Protein AF-A0AAV5AHX3-F1 (afdb_monomer_lite)

Organism: NCBI:txid1419009

Sequence (290 aa):
MGAYFPSRNLVGYINATLSKSESFTTESMHQHDPDGSTVYIHGIVILASHRRYGLGSALLKEYIRRLRENNQTRLSRASRVLLICHEHLVNFFIQAGFSLIRKSPIALGSDIWMEMQLELDLISNRETKTTTDELEHTMPPGVLEALANNNSPRHISRSYSSFSNSKALVSSSGENALDIVCPREGCGSLILKAGNAKYRRTHSFQLEPPDSNPIPPLQHLPPPPTEIDWWLVTPSPYIFENIGFSKAVPGIGQSKTKLLTCAECDLGAFGWSQEGGTEFWIAASRVAYH

Secondary structure (DSSP, 8-state):
-EEE-TT--EEEEEEEEEES-SS--HHHHH---TT-SEEEEEEEEE-GGGTTSSHHHHHHHHHHHHHHHHHHTTS----EEEEEEEGGGHHHHHHTT-EEEEE-S--SSSS-EEEEEEESS--S-SS-----SS--SSPPTTHHHHHHT--------EEGGGSS-GGGGB-TTSBBSS-EE--STTT--EEE-TTSSEEEEEE----S-TT-PPPTTPPPPPPTT-EEEEEEE-S-GGG-SSEEEPPPEE-SSSSEEEEEEETTT--EEEEEEETT-S-EEEEGGGSEE-

Radius of gyration: 22.85 Å; chains: 1; bounding box: 62×44×66 Å

InterPro domains:
  IPR000182 GNAT domain [PF00583] (10-75)
  IPR000182 GNAT domain [PS51186] (1-119)
  IPR007515 Mss4 [PF04421] (176-288)
  IPR007515 Mss4 [PS51796] (168-290)
  IPR011057 Mss4-like superfamily [SSF51316] (170-289)
  IPR011323 Mss4/translationally controlled tumour-associated TCTP [G3DSA:2.170.150.10] (166-290)
  IPR016181 Acyl-CoA N-acyltransferase [SSF55729] (9-106)
  IPR051635 Serotonin N-acetyltransferase-like [PTHR10908] (6-121)

Foldseek 3Di:
DFDADPVRHTFWDWDWAAAQDPADDPCRGPDHDQQHQEIEIPDTDGHPLCPLQLVSLVRLLVVLVVVLVCVVVVVGNHQKYKYKDAPVCQVVVVLSVKDFDAFHPDDPPDGIITMIMHGSPVPDDPPDPDDDDPDPPDDDPPPVVVVVPVPPPLDPWAAPVVDPDCVVQADPVQWGQFFWAQPDPPPRHGFAGTPQWHKDKAADDPPDDPPDDARPPFDDDDHPPDIAIKTKGFQDSVRTDFKDWAPFDDGDDPFTKIFIAGNNSSHDRQWIDTDVGRITIGGSNRITTD

pLDDT: mean 80.23, std 16.39, range [31.58, 97.0]

Structure (mmCIF, N/CA/C/O backbone):
data_AF-A0AAV5AHX3-F1
#
_entry.id   AF-A0AAV5AHX3-F1
#
loop_
_atom_site.group_PDB
_atom_site.id
_atom_site.type_symbol
_atom_site.label_atom_id
_atom_site.label_alt_id
_atom_site.label_comp_id
_atom_site.label_asym_id
_atom_site.label_entity_id
_atom_site.label_seq_id
_atom_site.pdbx_PDB_ins_code
_atom_site.Cartn_x
_atom_site.Cartn_y
_atom_site.Cartn_z
_atom_site.occupancy
_atom_site.B_iso_or_equiv
_atom_site.auth_seq_id
_atom_site.auth_comp_id
_atom_site.auth_asym_id
_atom_site.auth_atom_id
_atom_site.pdbx_PDB_model_num
ATOM 1 N N . MET A 1 1 ? -3.479 -8.641 21.174 1.00 86.94 1 MET A N 1
ATOM 2 C CA . MET A 1 1 ? -3.767 -9.657 20.134 1.00 86.94 1 MET A CA 1
ATOM 3 C C . MET A 1 1 ? -2.482 -9.979 19.386 1.00 86.94 1 MET A C 1
ATOM 5 O O . MET A 1 1 ? -1.771 -9.043 19.049 1.00 86.94 1 MET A O 1
ATOM 9 N N . GLY A 1 2 ? -2.167 -11.254 19.152 1.00 83.62 2 GLY A N 1
ATOM 10 C CA . GLY A 1 2 ? -0.979 -11.669 18.392 1.00 83.62 2 GLY A CA 1
ATOM 11 C C . GLY A 1 2 ? -1.352 -12.379 17.090 1.00 83.62 2 GLY A C 1
ATOM 12 O O . GLY A 1 2 ? -2.363 -13.078 17.045 1.00 83.62 2 GLY A O 1
ATOM 13 N N . ALA A 1 3 ? -0.536 -12.203 16.053 1.00 83.31 3 ALA A N 1
ATOM 14 C CA . ALA A 1 3 ? -0.544 -13.010 14.837 1.00 83.31 3 ALA A CA 1
ATOM 15 C C . ALA A 1 3 ? 0.590 -14.036 14.904 1.00 83.31 3 ALA A C 1
ATOM 17 O O . ALA A 1 3 ? 1.731 -13.686 15.216 1.00 83.31 3 ALA A O 1
ATOM 18 N N . TYR A 1 4 ? 0.272 -15.290 14.588 1.00 79.38 4 TYR A N 1
ATOM 19 C CA . TYR A 1 4 ? 1.192 -16.419 14.684 1.00 79.38 4 TYR A CA 1
ATOM 20 C C . TYR A 1 4 ? 1.201 -17.223 13.387 1.00 79.38 4 TYR A C 1
ATOM 22 O O . TYR A 1 4 ? 0.174 -17.349 12.722 1.00 79.38 4 TYR A O 1
ATOM 30 N N . PHE A 1 5 ? 2.344 -17.820 13.062 1.00 76.56 5 PHE A N 1
ATOM 31 C CA . PHE A 1 5 ? 2.405 -18.886 12.065 1.00 76.56 5 PHE A CA 1
ATOM 32 C C . PHE A 1 5 ? 1.766 -20.187 12.575 1.00 76.56 5 PHE A C 1
ATOM 34 O O . PHE A 1 5 ? 1.632 -20.360 13.790 1.00 76.56 5 PHE A O 1
ATOM 41 N N . PRO A 1 6 ? 1.454 -21.152 11.685 1.00 71.00 6 PRO A N 1
ATOM 42 C CA . PRO A 1 6 ? 1.009 -22.491 12.086 1.00 71.00 6 PRO A CA 1
ATOM 43 C C . PRO A 1 6 ? 1.962 -23.181 13.075 1.00 71.00 6 PRO A C 1
ATOM 45 O O . PRO A 1 6 ? 1.521 -23.908 13.960 1.00 71.00 6 PRO A O 1
ATOM 48 N N . SER A 1 7 ? 3.262 -22.880 12.991 1.00 79.88 7 SER A N 1
ATOM 49 C CA . SER A 1 7 ? 4.294 -23.338 13.929 1.00 79.88 7 SER A CA 1
ATOM 50 C C . SER A 1 7 ? 4.260 -22.653 15.307 1.00 79.88 7 SER A C 1
ATOM 52 O O . SER A 1 7 ? 5.155 -22.879 16.112 1.00 79.88 7 SER A O 1
ATOM 54 N N . ARG A 1 8 ? 3.261 -21.802 15.585 1.00 81.50 8 ARG A N 1
ATOM 55 C CA . ARG A 1 8 ? 3.107 -20.980 16.804 1.00 81.50 8 ARG A CA 1
ATOM 56 C C . ARG A 1 8 ? 4.193 -19.921 17.033 1.00 81.50 8 ARG A C 1
ATOM 58 O O . ARG A 1 8 ? 4.320 -19.395 18.135 1.00 81.50 8 ARG A O 1
ATOM 65 N N . ASN A 1 9 ? 4.915 -19.531 15.986 1.00 79.81 9 ASN A N 1
ATOM 66 C CA . ASN A 1 9 ? 5.863 -18.416 16.049 1.00 79.81 9 ASN A CA 1
ATOM 67 C C . ASN A 1 9 ? 5.130 -17.073 15.921 1.00 79.81 9 ASN A C 1
ATOM 69 O O . ASN A 1 9 ? 4.388 -16.879 14.957 1.00 79.81 9 ASN A O 1
ATOM 73 N N . LEU A 1 10 ? 5.338 -16.150 16.868 1.00 83.75 10 LEU A N 1
ATOM 74 C CA . LEU A 1 10 ? 4.744 -14.807 16.849 1.00 83.75 10 LEU A CA 1
ATOM 75 C C . LEU A 1 10 ? 5.378 -13.956 15.738 1.00 83.75 10 LEU A C 1
ATOM 77 O O . LEU A 1 10 ? 6.587 -13.737 15.735 1.00 83.75 10 LEU A O 1
ATOM 81 N N . VAL A 1 11 ? 4.556 -13.438 14.825 1.00 90.81 11 VAL A N 1
ATOM 82 C CA . VAL A 1 11 ? 4.996 -12.587 13.700 1.00 90.81 11 VAL A CA 1
ATOM 83 C C . VAL A 1 11 ? 4.590 -11.127 13.846 1.00 90.81 11 VAL A C 1
ATOM 85 O O . VAL A 1 11 ? 5.157 -10.254 13.189 1.00 90.81 11 VAL A O 1
ATOM 88 N N . GLY A 1 12 ? 3.629 -10.838 14.716 1.00 90.31 12 GLY A N 1
ATOM 89 C CA . GLY A 1 12 ? 3.245 -9.474 15.032 1.00 90.31 12 GLY A CA 1
ATOM 90 C C . GLY A 1 12 ? 2.210 -9.397 16.139 1.00 90.31 12 GLY A C 1
ATOM 91 O O . GLY A 1 12 ? 1.553 -10.389 16.449 1.00 90.31 12 GLY A O 1
ATOM 92 N N . TYR A 1 13 ? 2.067 -8.229 16.752 1.00 91.75 13 TYR A N 1
ATOM 93 C CA . TYR A 1 13 ? 1.118 -8.026 17.837 1.00 91.75 13 TYR A CA 1
ATOM 94 C C . TYR A 1 13 ? 0.550 -6.608 17.872 1.00 91.75 13 TYR A C 1
ATOM 96 O O . TYR A 1 13 ? 1.147 -5.660 17.362 1.00 91.75 13 TYR A O 1
ATOM 104 N N . ILE A 1 14 ? -0.615 -6.507 18.511 1.00 95.06 14 ILE A N 1
ATOM 105 C CA . ILE A 1 14 ? -1.238 -5.266 18.968 1.00 95.06 14 ILE A CA 1
ATOM 106 C C . ILE A 1 14 ? -1.412 -5.359 20.479 1.00 95.06 14 ILE A C 1
ATOM 108 O O . ILE A 1 14 ? -2.013 -6.324 20.971 1.00 95.06 14 ILE A O 1
ATOM 112 N N . ASN A 1 15 ? -0.907 -4.368 21.205 1.00 92.00 15 ASN A N 1
ATOM 113 C CA . ASN A 1 15 ? -1.163 -4.179 22.629 1.00 92.00 15 ASN A CA 1
ATOM 114 C C . ASN A 1 15 ? -1.943 -2.884 22.858 1.00 92.00 15 ASN A C 1
ATOM 116 O O . ASN A 1 15 ? -1.725 -1.878 22.184 1.00 92.00 15 ASN A O 1
ATOM 120 N N . ALA A 1 16 ? -2.869 -2.940 23.809 1.00 92.50 16 ALA A N 1
ATOM 121 C CA . ALA A 1 16 ? -3.760 -1.838 24.105 1.00 92.50 16 ALA A CA 1
ATOM 122 C C . ALA A 1 16 ? -4.267 -1.907 25.546 1.00 92.50 16 ALA A C 1
ATOM 124 O O . ALA A 1 16 ? -4.299 -2.986 26.143 1.00 92.50 16 ALA A O 1
ATOM 125 N N . THR A 1 17 ? -4.701 -0.768 26.068 1.00 88.88 17 THR A N 1
ATOM 126 C CA . THR A 1 17 ? -5.448 -0.637 27.328 1.00 88.88 17 THR A CA 1
ATOM 127 C C . THR A 1 17 ? -6.844 -0.092 27.036 1.00 88.88 17 THR A C 1
ATOM 129 O O . THR A 1 17 ? -7.119 0.408 25.947 1.00 88.88 17 THR A O 1
ATOM 132 N N . LEU A 1 18 ? -7.739 -0.223 28.009 1.00 89.56 18 LEU A N 1
ATOM 133 C CA . LEU A 1 18 ? -9.043 0.427 28.007 1.00 89.56 18 LEU A CA 1
ATOM 134 C C . LEU A 1 18 ? -8.979 1.527 29.065 1.00 89.56 18 LEU A C 1
ATOM 136 O O . LEU A 1 18 ? -8.368 1.314 30.110 1.00 89.56 18 LEU A O 1
ATOM 140 N N . SER A 1 19 ? -9.532 2.702 28.789 1.00 88.25 19 SER A N 1
ATOM 141 C CA . SER A 1 19 ? -9.532 3.822 29.730 1.00 88.25 19 SER A CA 1
ATOM 142 C C . SER A 1 19 ? -10.768 4.705 29.544 1.00 88.25 19 SER A C 1
ATOM 144 O O . SER A 1 19 ? -11.427 4.681 28.502 1.00 88.25 19 SER A O 1
ATOM 146 N N . LYS A 1 20 ? -11.117 5.446 30.600 1.00 86.31 20 LYS A N 1
ATOM 147 C CA . LYS A 1 20 ? -12.184 6.460 30.610 1.00 86.31 20 LYS A CA 1
ATOM 148 C C . LYS A 1 20 ? -11.727 7.806 30.050 1.00 86.31 20 LYS A C 1
ATOM 150 O O . LYS A 1 20 ? -12.561 8.671 29.811 1.00 86.31 20 LYS A O 1
ATOM 155 N N . SER A 1 21 ? -10.418 7.997 29.879 1.00 80.25 21 SER A N 1
ATOM 156 C CA . SER A 1 21 ? -9.889 9.224 29.292 1.00 80.25 21 SER A CA 1
ATOM 157 C C . SER A 1 21 ? -10.381 9.379 27.848 1.00 80.25 21 SER A C 1
ATOM 159 O O . SER A 1 21 ? -10.595 8.400 27.127 1.00 80.25 21 SER A O 1
ATOM 161 N N . GLU A 1 22 ? -10.575 10.627 27.437 1.00 77.75 22 GLU A N 1
ATOM 162 C CA . GLU A 1 22 ? -10.933 10.993 26.062 1.00 77.75 22 GLU A CA 1
ATOM 163 C C . GLU A 1 22 ? -9.731 11.496 25.262 1.00 77.75 22 GLU A C 1
ATOM 165 O O . GLU A 1 22 ? -9.833 11.720 24.060 1.00 77.75 22 GLU A O 1
ATOM 170 N N . SER A 1 23 ? -8.589 11.682 25.923 1.00 72.00 23 SER A N 1
ATOM 171 C CA . SER A 1 23 ? -7.346 12.155 25.323 1.00 72.00 23 SER A CA 1
ATOM 172 C C . SER A 1 23 ? -6.210 11.188 25.613 1.00 72.00 23 SER A C 1
ATOM 174 O O . SER A 1 23 ? -6.224 10.463 26.614 1.00 72.00 23 SER A O 1
ATOM 176 N N . PHE A 1 24 ? -5.226 11.142 24.719 1.00 71.00 24 PHE A N 1
ATOM 177 C CA . PHE A 1 24 ? -4.022 10.350 24.939 1.00 71.00 24 PHE A CA 1
ATOM 178 C C . PHE A 1 24 ? -3.201 10.942 26.099 1.00 71.00 24 PHE A C 1
ATOM 180 O O . PHE A 1 24 ? -2.650 12.034 25.968 1.00 71.00 24 PHE A O 1
ATOM 187 N N . THR A 1 25 ? -3.136 10.230 27.234 1.00 71.88 25 THR A N 1
ATOM 188 C CA . THR A 1 25 ? -2.327 10.596 28.415 1.00 71.88 25 THR A CA 1
ATOM 189 C C . THR A 1 25 ? -1.318 9.507 28.777 1.00 71.88 25 THR A C 1
ATOM 191 O O . THR A 1 25 ? -1.522 8.337 28.444 1.00 71.88 25 THR A O 1
ATOM 194 N N . THR A 1 26 ? -0.244 9.843 29.493 1.00 68.50 26 THR A N 1
ATOM 195 C CA . THR A 1 26 ? 0.725 8.844 29.978 1.00 68.50 26 THR A CA 1
ATOM 196 C C . THR A 1 26 ? 0.039 7.780 30.842 1.00 68.50 26 THR A C 1
ATOM 198 O O . THR A 1 26 ? 0.308 6.590 30.707 1.00 68.50 26 THR A O 1
ATOM 201 N N . GLU A 1 27 ? -0.924 8.176 31.674 1.00 69.50 27 GLU A N 1
ATOM 202 C CA . GLU A 1 27 ? -1.699 7.280 32.539 1.00 69.50 27 GLU A CA 1
ATOM 203 C C . GLU A 1 27 ? -2.535 6.290 31.721 1.00 69.50 27 GLU A C 1
ATOM 205 O O . GLU A 1 27 ? -2.594 5.103 32.055 1.00 69.50 27 GLU A O 1
ATOM 210 N N . SER A 1 28 ? -3.116 6.751 30.604 1.00 68.88 28 SER A N 1
ATOM 211 C CA . SER A 1 28 ? -3.885 5.897 29.693 1.00 68.88 28 SER A CA 1
ATOM 212 C C . SER A 1 28 ? -3.046 4.764 29.092 1.00 68.88 28 SER A C 1
ATOM 214 O O . SER A 1 28 ? -3.601 3.725 28.736 1.00 68.88 28 SER A O 1
ATOM 216 N N . MET A 1 29 ? -1.713 4.908 29.051 1.00 68.50 29 MET A N 1
ATOM 217 C CA . MET A 1 29 ? -0.802 3.867 28.569 1.00 68.50 29 MET A CA 1
ATOM 218 C C . MET A 1 29 ? -0.510 2.756 29.577 1.00 68.50 29 MET A C 1
ATOM 220 O O . MET A 1 29 ? -0.195 1.633 29.180 1.00 68.50 29 MET A O 1
ATOM 224 N N . HIS A 1 30 ? -0.620 3.048 30.872 1.00 75.62 30 HIS A N 1
ATOM 225 C CA . HIS A 1 30 ? -0.173 2.142 31.930 1.00 75.62 30 HIS A CA 1
ATOM 226 C C . HIS A 1 30 ? -1.317 1.488 32.702 1.00 75.62 30 HIS A C 1
ATOM 228 O O . HIS A 1 30 ? -1.146 0.379 33.208 1.00 75.62 30 HIS A O 1
ATOM 234 N N . GLN A 1 31 ? -2.481 2.136 32.780 1.00 79.56 31 GLN A N 1
ATOM 235 C CA . GLN A 1 31 ? -3.604 1.656 33.576 1.00 79.56 31 GLN A CA 1
ATOM 236 C C . GLN A 1 31 ? -4.750 1.166 32.686 1.00 79.56 31 GLN A C 1
ATOM 238 O O . GLN A 1 31 ? -5.268 1.899 31.847 1.00 79.56 31 GLN A O 1
ATOM 243 N N . HIS A 1 32 ? -5.151 -0.092 32.880 1.00 83.56 32 HIS A N 1
ATOM 244 C CA . HIS A 1 32 ? -6.351 -0.652 32.267 1.00 83.56 32 HIS A CA 1
ATOM 245 C C . HIS A 1 32 ? -7.553 -0.428 33.192 1.00 83.56 32 HIS A C 1
ATOM 247 O O . HIS A 1 32 ? -7.549 -0.893 34.331 1.00 83.56 32 HIS A O 1
ATOM 253 N N . ASP A 1 33 ? -8.572 0.260 32.687 1.00 83.44 33 ASP A N 1
ATOM 254 C CA . ASP A 1 33 ? -9.868 0.459 33.332 1.00 83.44 33 ASP A CA 1
ATOM 255 C C . ASP A 1 33 ? -10.936 -0.353 32.575 1.00 83.44 33 ASP A C 1
ATOM 257 O O . ASP A 1 33 ? -11.292 0.018 31.450 1.00 83.44 33 ASP A O 1
ATOM 261 N N . PRO A 1 34 ? -11.449 -1.455 33.156 1.00 82.94 34 PRO A N 1
ATOM 262 C CA . PRO A 1 34 ? -12.483 -2.288 32.539 1.00 82.94 34 PRO A CA 1
ATOM 263 C C . PRO A 1 34 ? -13.797 -1.551 32.238 1.00 82.94 34 PRO A C 1
ATOM 265 O O . PRO A 1 34 ? -14.541 -1.978 31.357 1.00 82.94 34 PRO A O 1
ATOM 268 N N . ASP A 1 35 ? -14.070 -0.447 32.938 1.00 81.69 35 ASP A N 1
ATOM 269 C CA . ASP A 1 35 ? -15.261 0.385 32.739 1.00 81.69 35 ASP A CA 1
ATOM 270 C C . ASP A 1 35 ? -15.005 1.545 31.760 1.00 81.69 35 ASP A C 1
ATOM 272 O O . ASP A 1 35 ? -15.847 2.431 31.600 1.00 81.69 35 ASP A O 1
ATOM 276 N N . GLY A 1 36 ? -13.826 1.587 31.137 1.00 86.12 36 GLY A N 1
ATOM 277 C CA . GLY A 1 36 ? -13.481 2.579 30.130 1.00 86.12 36 GLY A CA 1
ATOM 278 C C . GLY A 1 36 ? -14.257 2.412 28.823 1.00 86.12 36 GLY A C 1
ATOM 279 O O . GLY A 1 36 ? -14.740 1.333 28.478 1.00 86.12 36 GLY A O 1
ATOM 280 N N . SER A 1 37 ? -14.332 3.499 28.060 1.00 89.06 37 SER A N 1
ATOM 281 C CA . SER A 1 37 ? -14.953 3.531 26.730 1.00 89.06 37 SER A CA 1
ATOM 282 C C . SER A 1 37 ? -13.945 3.761 25.604 1.00 89.06 37 SER A C 1
ATOM 284 O O . SER A 1 37 ? -14.306 3.692 24.433 1.00 89.06 37 SER A O 1
ATOM 286 N N . THR A 1 38 ? -12.680 4.021 25.928 1.00 90.81 38 THR A N 1
ATOM 287 C CA . THR A 1 38 ? -11.649 4.351 24.944 1.00 90.81 38 THR A CA 1
ATOM 288 C C . THR A 1 38 ? -10.564 3.288 24.944 1.00 90.81 38 THR A C 1
ATOM 290 O O . THR A 1 38 ? -9.908 3.052 25.960 1.00 90.81 38 THR A O 1
ATOM 293 N N . VAL A 1 39 ? -10.356 2.642 23.798 1.00 93.00 39 VAL A N 1
ATOM 294 C CA . VAL A 1 39 ? -9.246 1.704 23.600 1.00 93.00 39 VAL A CA 1
ATOM 295 C C . VAL A 1 39 ? -8.013 2.478 23.158 1.00 93.00 39 VAL A C 1
ATOM 297 O O . VAL A 1 39 ? -8.030 3.113 22.111 1.00 93.00 39 VAL A O 1
ATOM 300 N N . TYR A 1 40 ? -6.924 2.377 23.909 1.00 92.31 40 TYR A N 1
ATOM 301 C CA . TYR A 1 40 ? -5.650 3.004 23.574 1.00 92.31 40 TYR A CA 1
ATOM 302 C C . TYR A 1 40 ? -4.689 1.966 23.022 1.00 92.31 40 TYR A C 1
ATOM 304 O O . TYR A 1 40 ? -4.260 1.085 23.763 1.00 92.31 40 TYR A O 1
ATOM 312 N N . ILE A 1 41 ? -4.349 2.053 21.736 1.00 93.88 41 ILE A N 1
ATOM 313 C CA . ILE A 1 41 ? -3.338 1.180 21.131 1.00 93.88 41 ILE A CA 1
ATOM 314 C C . ILE A 1 41 ? -1.949 1.771 21.386 1.00 93.88 41 ILE A C 1
ATOM 316 O O . ILE A 1 41 ? -1.638 2.868 20.925 1.00 93.88 41 ILE A O 1
ATOM 320 N N . HIS A 1 42 ? -1.098 0.999 22.063 1.00 88.44 42 HIS A N 1
ATOM 321 C CA . HIS A 1 42 ? 0.271 1.405 22.422 1.00 88.44 42 HIS A CA 1
ATOM 322 C C . HIS A 1 42 ? 1.298 0.990 21.384 1.00 88.44 42 HIS A C 1
ATOM 324 O O . HIS A 1 42 ? 2.357 1.597 21.260 1.00 88.44 42 HIS A O 1
ATOM 330 N N . GLY A 1 43 ? 1.011 -0.084 20.658 1.00 89.62 43 GLY A N 1
ATOM 331 C CA . GLY A 1 43 ? 1.957 -0.665 19.730 1.00 89.62 43 GLY A CA 1
ATOM 332 C C . GLY A 1 43 ? 1.275 -1.574 18.730 1.00 89.62 43 GLY A C 1
ATOM 333 O O . GLY A 1 43 ? 0.432 -2.403 19.071 1.00 89.62 43 GLY A O 1
ATOM 334 N N . ILE A 1 44 ? 1.691 -1.418 17.478 1.00 93.81 44 ILE A N 1
ATOM 335 C CA . ILE A 1 44 ? 1.399 -2.333 16.382 1.00 93.81 44 ILE A CA 1
ATOM 336 C C . ILE A 1 44 ? 2.747 -2.716 15.797 1.00 93.81 44 ILE A C 1
ATOM 338 O O . ILE A 1 44 ? 3.418 -1.901 15.165 1.00 93.81 44 ILE A O 1
ATOM 342 N N . VAL A 1 45 ? 3.171 -3.949 16.045 1.00 92.25 45 VAL A N 1
ATOM 343 C CA . VAL A 1 45 ? 4.521 -4.392 15.699 1.00 92.25 45 VAL A CA 1
ATOM 344 C C . VAL A 1 45 ? 4.434 -5.609 14.807 1.00 92.25 45 VAL A C 1
ATOM 346 O O . VAL A 1 45 ? 3.783 -6.589 15.149 1.00 92.25 45 VAL A O 1
ATOM 349 N N . ILE A 1 46 ? 5.126 -5.548 13.672 1.00 89.75 46 ILE A N 1
ATOM 350 C CA . ILE A 1 46 ? 5.335 -6.678 12.768 1.00 89.75 46 ILE A CA 1
ATOM 351 C C . ILE A 1 46 ? 6.833 -6.982 12.726 1.00 89.75 46 ILE A C 1
ATOM 353 O O . ILE A 1 46 ? 7.659 -6.059 12.626 1.00 89.75 46 ILE A O 1
ATOM 357 N N . LEU A 1 47 ? 7.174 -8.269 12.796 1.00 83.19 47 LEU A N 1
ATOM 358 C CA . LEU A 1 47 ? 8.541 -8.768 12.678 1.00 83.19 47 LEU A CA 1
ATOM 359 C C . LEU A 1 47 ? 9.181 -8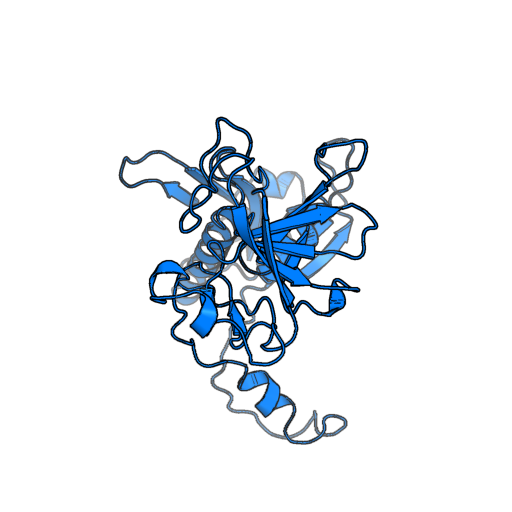.217 11.398 1.00 83.19 47 LEU A C 1
ATOM 361 O O . LEU A 1 47 ? 8.549 -8.219 10.345 1.00 83.19 47 LEU A O 1
ATOM 365 N N . ALA A 1 48 ? 10.419 -7.722 11.481 1.00 84.69 48 ALA A N 1
ATOM 366 C CA . ALA A 1 48 ? 11.040 -6.949 10.401 1.00 84.69 48 ALA A CA 1
ATOM 367 C C . ALA A 1 48 ? 11.036 -7.676 9.045 1.00 84.69 48 ALA A C 1
ATOM 369 O O . ALA A 1 48 ? 10.653 -7.082 8.040 1.00 84.69 48 ALA A O 1
ATOM 370 N N . SER A 1 49 ? 11.351 -8.973 9.045 1.00 81.19 49 SER A N 1
ATOM 371 C CA . SER A 1 49 ? 11.339 -9.849 7.863 1.00 81.19 49 SER A CA 1
ATOM 372 C C . SER A 1 49 ? 9.952 -10.083 7.250 1.00 81.19 49 SER A C 1
ATOM 374 O O . SER A 1 49 ? 9.852 -10.626 6.158 1.00 81.19 49 SER A O 1
ATOM 376 N N . HIS A 1 50 ? 8.887 -9.666 7.936 1.00 81.31 50 HIS A N 1
ATOM 377 C CA . HIS A 1 50 ? 7.488 -9.887 7.563 1.00 81.31 50 HIS A CA 1
ATOM 378 C C . HIS A 1 50 ? 6.707 -8.570 7.405 1.00 81.31 50 HIS A C 1
ATOM 380 O O . HIS A 1 50 ? 5.479 -8.557 7.282 1.00 81.31 50 HIS A O 1
ATOM 386 N N . ARG A 1 51 ? 7.403 -7.429 7.382 1.00 81.88 51 ARG A N 1
ATOM 387 C CA . ARG A 1 51 ? 6.807 -6.123 7.061 1.00 81.88 51 ARG A CA 1
ATOM 388 C C . ARG A 1 51 ? 6.554 -6.007 5.560 1.00 81.88 51 ARG A C 1
ATOM 390 O O . ARG A 1 51 ? 7.219 -6.655 4.769 1.00 81.88 51 ARG A O 1
ATOM 397 N N . ARG A 1 52 ? 5.612 -5.141 5.168 1.00 80.12 52 ARG A N 1
ATOM 398 C CA . ARG A 1 52 ? 5.211 -4.901 3.760 1.00 80.12 52 ARG A CA 1
ATOM 399 C C . ARG A 1 52 ? 4.518 -6.079 3.061 1.00 80.12 52 ARG A C 1
ATOM 401 O O . ARG A 1 52 ? 4.244 -6.021 1.875 1.00 80.12 52 ARG A O 1
ATOM 408 N N . TYR A 1 53 ? 4.113 -7.097 3.819 1.00 81.50 53 TYR A N 1
ATOM 409 C CA . TYR A 1 53 ? 3.237 -8.172 3.342 1.00 81.50 53 TYR A CA 1
ATOM 410 C C . TYR A 1 53 ? 1.744 -7.892 3.609 1.00 81.50 53 TYR A C 1
ATOM 412 O O . TYR A 1 53 ? 0.919 -8.789 3.449 1.00 81.50 53 TYR A O 1
ATOM 420 N N . GLY A 1 54 ? 1.376 -6.683 4.052 1.00 83.56 54 GLY A N 1
ATOM 421 C CA . GLY A 1 54 ? 0.003 -6.336 4.453 1.00 83.56 54 GLY A CA 1
ATOM 422 C C . GLY A 1 54 ? -0.419 -6.862 5.835 1.00 83.56 54 GLY A C 1
ATOM 423 O O . GLY A 1 54 ? -1.550 -6.633 6.260 1.00 83.56 54 GLY A O 1
ATOM 424 N N . LEU A 1 55 ? 0.482 -7.528 6.571 1.00 86.25 55 LEU A N 1
ATOM 425 C CA . LEU A 1 55 ? 0.185 -8.099 7.892 1.00 86.25 55 LEU A CA 1
ATOM 426 C C . LEU A 1 55 ? -0.235 -7.047 8.922 1.00 86.25 55 LEU A C 1
ATOM 428 O O . LEU A 1 55 ? -1.118 -7.319 9.725 1.00 86.25 55 LEU A O 1
ATOM 432 N N . GLY A 1 56 ? 0.356 -5.847 8.886 1.00 88.56 56 GLY A N 1
ATOM 433 C CA . GLY A 1 56 ? -0.028 -4.747 9.779 1.00 88.56 56 GLY A CA 1
ATOM 434 C C . GLY A 1 56 ? -1.491 -4.347 9.590 1.00 88.56 56 GLY A C 1
ATOM 435 O O . GLY A 1 56 ? -2.252 -4.313 10.554 1.00 88.56 56 GLY A O 1
ATOM 436 N N . SER A 1 57 ? -1.903 -4.134 8.337 1.00 88.62 57 SER A N 1
ATOM 437 C CA . SER A 1 57 ? -3.285 -3.797 7.987 1.00 88.62 57 SER A CA 1
ATOM 438 C C . SER A 1 57 ? -4.249 -4.929 8.340 1.00 88.62 57 SER A C 1
ATOM 440 O O . SER A 1 57 ? -5.313 -4.673 8.896 1.00 88.62 57 SER A O 1
ATOM 442 N N . ALA A 1 58 ? -3.881 -6.183 8.056 1.00 87.44 58 ALA A N 1
ATOM 443 C CA . ALA A 1 58 ? -4.700 -7.347 8.390 1.00 87.44 58 ALA A CA 1
ATOM 444 C C . ALA A 1 58 ? -4.891 -7.494 9.909 1.00 87.44 58 ALA A C 1
ATOM 446 O O . ALA A 1 58 ? -6.012 -7.680 10.378 1.00 87.44 58 ALA A O 1
ATOM 447 N N . LEU A 1 59 ? -3.810 -7.345 10.680 1.00 91.19 59 LEU A N 1
ATOM 448 C CA . LEU A 1 59 ? -3.830 -7.426 12.136 1.00 91.19 59 LEU A CA 1
ATOM 449 C C . LEU A 1 59 ? -4.679 -6.306 12.755 1.00 91.19 59 LEU A C 1
ATOM 451 O O . LEU A 1 59 ? -5.470 -6.570 13.656 1.00 91.19 59 LEU A O 1
ATOM 455 N N . LEU A 1 60 ? -4.559 -5.072 12.257 1.00 94.94 60 LEU A N 1
ATOM 456 C CA . LEU A 1 60 ? -5.349 -3.938 12.740 1.00 94.94 60 LEU A CA 1
ATOM 457 C C . LEU A 1 60 ? -6.839 -4.081 12.398 1.00 94.94 60 LEU A C 1
ATOM 459 O O . LEU A 1 60 ? -7.684 -3.889 13.271 1.00 94.94 60 LEU A O 1
ATOM 463 N N . LYS A 1 61 ? -7.172 -4.490 11.166 1.00 90.50 61 LYS A N 1
ATOM 464 C CA . LYS A 1 61 ? -8.561 -4.757 10.751 1.00 90.50 61 LYS A CA 1
ATOM 465 C C . LYS A 1 61 ? -9.210 -5.841 11.611 1.00 90.50 61 LYS A C 1
ATOM 467 O O . LYS A 1 61 ? -10.329 -5.659 12.083 1.00 90.50 61 LYS A O 1
ATOM 472 N N . GLU A 1 62 ? -8.494 -6.935 11.858 1.00 91.88 62 GLU A N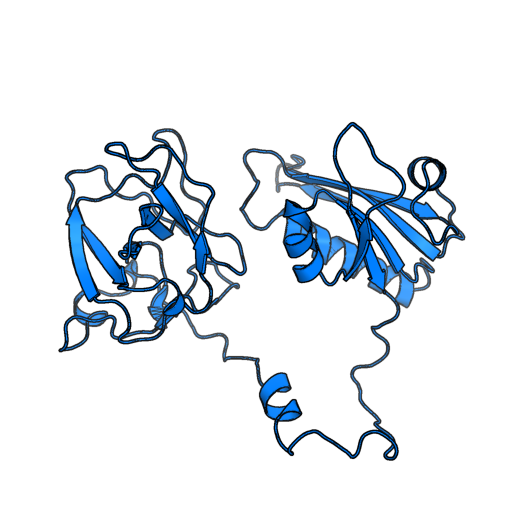 1
ATOM 473 C CA . GLU A 1 62 ? -8.967 -8.024 12.717 1.00 91.88 62 GLU A CA 1
ATOM 474 C C . GLU A 1 62 ? -9.162 -7.566 14.169 1.00 91.88 62 GLU A C 1
ATOM 476 O O . GLU A 1 62 ? -10.131 -7.954 14.821 1.00 91.88 62 GLU A O 1
ATOM 481 N N . TYR A 1 63 ? -8.283 -6.698 14.674 1.00 93.25 63 TYR A N 1
ATOM 482 C CA . TYR A 1 63 ? -8.400 -6.154 16.024 1.00 93.25 63 TYR A CA 1
ATOM 483 C C . TYR A 1 63 ? -9.662 -5.298 16.175 1.00 93.25 63 TYR A C 1
ATOM 485 O O . TYR A 1 63 ? -10.443 -5.509 17.101 1.00 93.25 63 TYR A O 1
ATOM 493 N N . ILE A 1 64 ? -9.909 -4.396 15.221 1.00 92.88 64 ILE A N 1
ATOM 494 C CA . ILE A 1 64 ? -11.108 -3.546 15.189 1.00 92.88 64 ILE A CA 1
ATOM 495 C C . ILE A 1 64 ? -12.381 -4.390 15.049 1.00 92.88 64 ILE A C 1
ATOM 497 O O . ILE A 1 64 ? -13.368 -4.123 15.733 1.00 92.88 64 ILE A O 1
ATOM 501 N N . ARG A 1 65 ? -12.368 -5.431 14.201 1.00 89.81 65 ARG A N 1
ATOM 502 C CA . ARG A 1 65 ? -13.501 -6.360 14.051 1.00 89.81 65 ARG A CA 1
ATOM 503 C C . ARG A 1 65 ? -13.877 -6.990 15.395 1.00 89.81 65 ARG A C 1
ATOM 505 O O . ARG A 1 65 ? -15.040 -6.930 15.780 1.00 89.81 65 ARG A O 1
ATOM 512 N N . ARG A 1 66 ? -12.894 -7.512 16.140 1.00 89.50 66 ARG A N 1
ATOM 513 C CA . ARG A 1 66 ? -13.124 -8.106 17.470 1.00 89.50 66 ARG A CA 1
ATOM 514 C C . ARG A 1 66 ? -13.643 -7.098 18.491 1.00 89.50 66 ARG A C 1
ATOM 516 O O . ARG A 1 66 ? -14.506 -7.449 19.285 1.00 89.50 66 ARG A O 1
ATOM 523 N N . LEU A 1 67 ? -13.151 -5.856 18.472 1.00 89.94 67 LEU A N 1
ATOM 524 C CA . LEU A 1 67 ? -13.678 -4.801 19.348 1.00 89.94 67 LEU A CA 1
ATOM 525 C C . LEU A 1 67 ? -15.167 -4.547 19.085 1.00 89.94 67 LEU A C 1
ATOM 527 O O . LEU A 1 67 ? -15.957 -4.487 20.024 1.00 89.94 67 LEU A O 1
ATOM 531 N N . ARG A 1 68 ? -15.567 -4.468 17.811 1.00 88.44 68 ARG A N 1
ATOM 532 C CA . ARG A 1 68 ? -16.975 -4.278 17.429 1.00 88.44 68 ARG A CA 1
ATOM 533 C C . ARG A 1 68 ? -17.854 -5.460 17.837 1.00 88.44 68 ARG A C 1
ATOM 535 O O . ARG A 1 68 ? -18.940 -5.250 18.367 1.00 88.44 68 ARG A O 1
ATOM 542 N N . GLU A 1 69 ? -17.383 -6.690 17.650 1.00 83.94 69 GLU A N 1
ATOM 543 C CA . GLU A 1 69 ? -18.109 -7.898 18.078 1.00 83.94 69 GLU A CA 1
ATOM 544 C C . GLU A 1 69 ? -18.272 -7.974 19.600 1.00 83.94 69 GLU A C 1
ATOM 546 O O . GLU A 1 69 ? -19.349 -8.311 20.100 1.00 83.94 69 GLU A O 1
ATOM 551 N N . ASN A 1 70 ? -17.238 -7.593 20.353 1.00 83.06 70 ASN A N 1
ATOM 552 C CA . ASN A 1 70 ? -17.315 -7.507 21.809 1.00 83.06 70 ASN A CA 1
ATOM 553 C C . ASN A 1 70 ? -18.325 -6.443 22.270 1.00 83.06 70 ASN A C 1
ATOM 555 O O . ASN A 1 70 ? -19.030 -6.662 23.254 1.00 83.06 70 ASN A O 1
ATOM 559 N N . ASN A 1 71 ? -18.461 -5.325 21.552 1.00 81.56 71 ASN A N 1
ATOM 560 C CA . ASN A 1 71 ? -19.498 -4.331 21.848 1.00 81.56 71 ASN A CA 1
ATOM 561 C C . ASN A 1 71 ? -20.911 -4.851 21.545 1.00 81.56 71 ASN A C 1
ATOM 563 O O . ASN A 1 71 ? -21.816 -4.674 22.359 1.00 81.56 71 ASN A O 1
ATOM 567 N N . GLN A 1 72 ? -21.104 -5.534 20.410 1.00 77.62 72 GLN A N 1
ATOM 568 C CA . GLN A 1 72 ? -22.396 -6.136 20.043 1.00 77.62 72 GLN A CA 1
ATOM 569 C C . GLN A 1 72 ? -22.858 -7.168 21.079 1.00 77.62 72 GLN A C 1
ATOM 571 O O . GLN A 1 72 ? -24.024 -7.192 21.469 1.00 77.62 72 GLN A O 1
ATOM 576 N N . THR A 1 73 ? -21.926 -7.980 21.577 1.00 73.62 73 THR A N 1
ATOM 577 C CA . THR A 1 73 ? -22.169 -8.975 22.634 1.00 73.62 73 THR A CA 1
ATOM 578 C C . THR A 1 73 ? -22.174 -8.381 24.049 1.00 73.62 73 THR A C 1
ATOM 580 O O . THR A 1 73 ? -22.337 -9.119 25.018 1.00 73.62 73 THR A O 1
ATOM 583 N N . ARG A 1 74 ? -22.035 -7.049 24.185 1.00 71.44 74 ARG A N 1
ATOM 584 C CA . ARG A 1 74 ? -21.934 -6.300 25.454 1.00 71.44 74 ARG A CA 1
ATOM 585 C C . ARG A 1 74 ? -20.815 -6.780 26.391 1.00 71.44 74 ARG A C 1
ATOM 587 O O . ARG A 1 74 ? -20.874 -6.534 27.594 1.00 71.44 74 ARG A O 1
ATOM 594 N N . LEU A 1 75 ? -19.789 -7.430 25.843 1.00 64.50 75 LEU A N 1
ATOM 595 C CA . LEU A 1 75 ? -18.568 -7.822 26.551 1.00 64.50 75 LEU A CA 1
ATOM 596 C C . LEU A 1 75 ? -17.608 -6.638 26.752 1.00 64.50 75 LEU A C 1
ATOM 598 O O . LEU A 1 75 ? -16.818 -6.647 27.691 1.00 64.50 75 LEU A O 1
ATOM 602 N N . SER A 1 76 ? -17.687 -5.613 25.899 1.00 70.25 76 SER A N 1
ATOM 603 C CA . SER A 1 76 ? -17.004 -4.325 26.073 1.00 70.25 76 SER A CA 1
ATOM 604 C C . SER A 1 76 ? -17.945 -3.156 25.781 1.00 70.25 76 SER A C 1
ATOM 606 O O . SER A 1 76 ? -18.965 -3.321 25.115 1.00 70.25 76 SER A O 1
ATOM 608 N N . ARG A 1 77 ? -17.610 -1.963 26.287 1.00 77.75 77 ARG A N 1
ATOM 609 C CA . ARG A 1 77 ? -18.318 -0.697 26.006 1.00 77.75 77 ARG A CA 1
ATOM 610 C C . ARG A 1 77 ? -17.409 0.325 25.319 1.00 77.75 77 ARG A C 1
ATOM 612 O O . ARG A 1 77 ? -17.495 1.521 25.579 1.00 77.75 77 ARG A O 1
ATOM 619 N N . ALA A 1 78 ? -16.491 -0.153 24.486 1.00 85.56 78 ALA A N 1
ATOM 620 C CA . ALA A 1 78 ? -15.531 0.715 23.824 1.00 85.56 78 ALA A CA 1
ATOM 621 C C . ALA A 1 78 ? -16.230 1.521 22.720 1.00 85.56 78 ALA A C 1
ATOM 623 O O . ALA A 1 78 ? -16.573 0.951 21.695 1.00 85.56 78 ALA A O 1
ATOM 624 N N . SER A 1 79 ? -16.421 2.825 22.888 1.00 89.12 79 SER A N 1
ATOM 625 C CA . SER A 1 79 ? -17.008 3.686 21.855 1.00 89.12 79 SER A CA 1
ATOM 626 C C . SER A 1 79 ? -15.992 4.121 20.805 1.00 89.12 79 SER A C 1
ATOM 628 O O . SER A 1 79 ? -16.355 4.332 19.651 1.00 89.12 79 SER A O 1
ATOM 630 N N . ARG A 1 80 ? -14.703 4.201 21.167 1.00 91.94 80 ARG A N 1
ATOM 631 C CA . ARG A 1 80 ? -13.646 4.685 20.269 1.00 91.94 80 ARG A CA 1
ATOM 632 C C . ARG A 1 80 ? -12.288 4.025 20.508 1.00 91.94 80 ARG A C 1
ATOM 634 O O . ARG A 1 80 ? -12.035 3.424 21.554 1.00 91.94 80 ARG A O 1
ATOM 641 N N . VAL A 1 81 ? -11.398 4.167 19.530 1.00 94.81 81 VAL A N 1
ATOM 642 C CA . VAL A 1 81 ? -9.994 3.744 19.574 1.00 94.81 81 VAL A CA 1
ATOM 643 C C . VAL A 1 81 ? -9.099 4.957 19.345 1.00 94.81 81 VAL A C 1
ATOM 645 O O . VAL A 1 81 ? -9.292 5.679 18.370 1.00 94.81 81 VAL A O 1
ATOM 648 N N . LEU A 1 82 ? -8.101 5.146 20.204 1.00 93.94 82 LEU A N 1
ATOM 649 C CA . LEU A 1 82 ? -7.068 6.169 20.086 1.00 93.94 82 LEU A CA 1
ATOM 650 C C . LEU A 1 82 ? -5.686 5.538 19.938 1.00 93.94 82 LEU A C 1
ATOM 652 O O . LEU A 1 82 ? -5.381 4.496 20.524 1.00 93.94 82 LEU A O 1
ATOM 656 N N . LEU A 1 83 ? -4.835 6.199 19.160 1.00 94.00 83 LEU A N 1
ATOM 657 C CA . LEU A 1 83 ? -3.411 5.900 19.070 1.00 94.00 83 LEU A CA 1
ATOM 658 C C . LEU A 1 83 ? -2.627 7.147 18.689 1.00 94.00 83 LEU A C 1
ATOM 660 O O . LEU A 1 83 ? -3.184 8.123 18.187 1.00 94.00 83 LEU A O 1
ATOM 664 N N . ILE A 1 84 ? -1.315 7.074 18.871 1.00 92.62 84 ILE A N 1
ATOM 665 C CA . ILE A 1 84 ? -0.382 8.055 18.330 1.00 92.62 84 ILE A CA 1
ATOM 666 C C . ILE A 1 84 ? 0.550 7.388 17.321 1.00 92.62 84 ILE A C 1
ATOM 668 O O . ILE A 1 84 ? 0.946 6.232 17.483 1.00 92.62 84 ILE A O 1
ATOM 672 N N . CYS A 1 85 ? 0.915 8.112 16.269 1.00 91.81 85 CYS A N 1
ATOM 673 C CA . CYS A 1 85 ? 1.868 7.631 15.274 1.00 91.81 85 CYS A CA 1
ATOM 674 C C . CYS A 1 85 ? 2.753 8.752 14.729 1.00 91.81 85 CYS A C 1
ATOM 676 O O . CYS A 1 85 ? 2.396 9.925 14.780 1.00 91.81 85 CYS A O 1
ATOM 678 N N . HIS A 1 86 ? 3.892 8.398 14.139 1.00 88.62 86 HIS A N 1
ATOM 679 C CA . HIS A 1 86 ? 4.665 9.355 13.349 1.00 88.62 86 HIS A CA 1
ATOM 680 C C . HIS A 1 86 ? 3.902 9.774 12.085 1.00 88.62 86 HIS A C 1
ATOM 682 O O . HIS A 1 86 ? 3.123 8.999 11.529 1.00 88.62 86 HIS A O 1
ATOM 688 N N . GLU A 1 87 ? 4.187 10.977 11.586 1.00 88.69 87 GLU A N 1
ATOM 689 C CA . GLU A 1 87 ? 3.514 11.581 10.426 1.00 88.69 87 GLU A CA 1
ATOM 690 C C . GLU A 1 87 ? 3.478 10.667 9.187 1.00 88.69 87 GLU A C 1
ATOM 692 O O . GLU A 1 87 ? 2.439 10.505 8.551 1.00 88.69 87 GLU A O 1
ATOM 697 N N . HIS A 1 88 ? 4.576 9.967 8.891 1.00 88.94 88 HIS A N 1
ATOM 698 C CA . HIS A 1 88 ? 4.665 9.061 7.740 1.00 88.94 88 HIS A CA 1
ATOM 699 C C . HIS A 1 88 ? 3.750 7.820 7.823 1.00 88.94 88 HIS A C 1
ATOM 701 O O . HIS A 1 88 ? 3.634 7.091 6.840 1.00 88.94 88 HIS A O 1
ATOM 707 N N . LEU A 1 89 ? 3.123 7.558 8.976 1.00 91.94 89 LEU A N 1
ATOM 708 C CA . LEU A 1 89 ? 2.167 6.464 9.185 1.00 91.94 89 LEU A CA 1
ATOM 709 C C . LEU A 1 89 ? 0.708 6.935 9.184 1.00 91.94 89 LEU A C 1
ATOM 711 O O . LEU A 1 89 ? -0.190 6.096 9.223 1.00 91.94 89 LEU A O 1
ATOM 715 N N . VAL A 1 90 ? 0.444 8.242 9.103 1.00 90.19 90 VAL A N 1
ATOM 716 C CA . VAL A 1 90 ? -0.923 8.791 9.139 1.00 90.19 90 VAL A CA 1
ATOM 717 C C . VAL A 1 90 ? -1.793 8.171 8.045 1.00 90.19 90 VAL A C 1
ATOM 719 O O . VAL A 1 90 ? -2.876 7.670 8.338 1.00 90.19 90 VAL A O 1
ATOM 722 N N . ASN A 1 91 ? -1.293 8.093 6.808 1.00 90.31 91 ASN A N 1
ATOM 723 C CA . ASN A 1 91 ? -2.047 7.508 5.693 1.00 90.31 91 ASN A CA 1
ATOM 724 C C . ASN A 1 91 ? -2.368 6.020 5.903 1.00 90.31 91 ASN A C 1
ATOM 726 O O . ASN A 1 91 ? -3.459 5.583 5.546 1.00 90.31 91 ASN A O 1
ATOM 730 N N . PHE A 1 92 ? -1.469 5.254 6.532 1.00 90.94 92 PHE A N 1
ATOM 731 C CA . PHE A 1 92 ? -1.729 3.853 6.882 1.00 90.94 92 PHE A CA 1
ATOM 732 C C . PHE A 1 92 ? -2.925 3.730 7.842 1.00 90.94 92 PHE A C 1
ATOM 734 O O . PHE A 1 92 ? -3.781 2.864 7.665 1.00 90.94 92 PHE A O 1
ATOM 741 N N . PHE A 1 93 ? -3.020 4.622 8.831 1.00 95.06 93 PHE A N 1
ATOM 742 C CA . PHE A 1 93 ? -4.135 4.633 9.779 1.00 95.06 93 PHE A CA 1
ATOM 743 C C . PHE A 1 93 ? -5.425 5.191 9.170 1.00 95.06 93 PHE A C 1
ATOM 745 O O . PHE A 1 93 ? -6.492 4.635 9.432 1.00 95.06 93 PHE A O 1
ATOM 752 N N . ILE A 1 94 ? -5.345 6.196 8.293 1.00 91.06 94 ILE A N 1
ATOM 753 C CA . ILE A 1 94 ? -6.501 6.684 7.521 1.00 91.06 94 ILE A CA 1
ATOM 754 C C . ILE A 1 94 ? -7.119 5.554 6.696 1.00 91.06 94 ILE A C 1
ATOM 756 O O . ILE A 1 94 ? -8.327 5.332 6.745 1.00 91.06 94 ILE A O 1
ATOM 760 N N . GLN A 1 95 ? -6.294 4.758 6.016 1.00 85.81 95 GLN A N 1
ATOM 761 C CA . GLN A 1 95 ? -6.756 3.585 5.266 1.00 85.81 95 GLN A CA 1
ATOM 762 C C . GLN A 1 95 ? -7.378 2.495 6.158 1.00 85.81 95 GLN A C 1
ATOM 764 O O . GLN A 1 95 ? -8.173 1.681 5.686 1.00 85.81 95 GLN A O 1
ATOM 769 N N . ALA A 1 96 ? -7.038 2.466 7.448 1.00 88.12 96 ALA A N 1
ATOM 770 C CA . ALA A 1 96 ? -7.659 1.590 8.440 1.00 88.12 96 ALA A CA 1
ATOM 771 C C . ALA A 1 96 ? -8.938 2.184 9.071 1.00 88.12 96 ALA A C 1
ATOM 773 O O . ALA A 1 96 ? -9.539 1.543 9.933 1.00 88.12 96 ALA A O 1
ATOM 774 N N . GLY A 1 97 ? -9.369 3.372 8.630 1.00 90.94 97 GLY A N 1
ATOM 775 C CA . GLY A 1 97 ? -10.583 4.059 9.077 1.00 90.94 97 GLY A CA 1
ATOM 776 C C . GLY A 1 97 ? -10.368 5.095 10.181 1.00 90.94 97 GLY A C 1
ATOM 777 O O . GLY A 1 97 ? -11.345 5.641 10.685 1.00 90.94 97 GLY A O 1
ATOM 778 N N . PHE A 1 98 ? -9.123 5.367 10.577 1.00 95.25 98 PHE A N 1
ATOM 779 C CA . PHE A 1 98 ? -8.839 6.404 11.565 1.00 95.25 98 PHE A CA 1
ATOM 780 C C . PHE A 1 98 ? -8.900 7.798 10.935 1.00 95.25 98 PHE A C 1
ATOM 782 O O . PHE A 1 98 ? -8.593 7.994 9.764 1.00 95.25 98 PHE A O 1
ATOM 789 N N . SER A 1 99 ? -9.226 8.792 11.746 1.00 94.31 99 SER A N 1
ATOM 790 C CA . SER A 1 99 ? -9.119 10.207 11.413 1.00 94.31 99 SER A CA 1
ATOM 791 C C . SER A 1 99 ? -7.951 10.823 12.171 1.00 94.31 99 SER A C 1
ATOM 793 O O . SER A 1 99 ? -7.707 10.484 13.331 1.00 94.31 99 SER A O 1
ATOM 795 N N . LEU A 1 100 ? -7.224 11.725 11.515 1.00 93.31 100 LEU A N 1
ATOM 796 C CA . LEU A 1 100 ? -6.216 12.546 12.172 1.00 93.31 100 LEU A CA 1
ATOM 797 C C . LEU A 1 100 ? -6.917 13.624 13.004 1.00 93.31 100 LEU A C 1
ATOM 799 O O . LEU A 1 100 ? -7.687 14.406 12.453 1.00 93.31 100 LEU A O 1
ATOM 803 N N . ILE A 1 101 ? -6.630 13.682 14.304 1.00 92.56 101 ILE A N 1
ATOM 804 C CA . ILE A 1 101 ? -7.238 14.665 15.208 1.00 92.56 101 ILE A CA 1
ATOM 805 C C . ILE A 1 101 ? -6.345 15.897 15.332 1.00 92.56 101 ILE A C 1
ATOM 807 O O . ILE A 1 101 ? -6.785 17.018 15.085 1.00 92.56 101 ILE A O 1
ATOM 811 N N . ARG A 1 102 ? -5.078 15.703 15.716 1.00 86.50 102 ARG A N 1
ATOM 812 C CA . ARG A 1 102 ? -4.109 16.788 15.945 1.00 86.50 102 ARG A CA 1
ATOM 813 C C . ARG A 1 102 ? -2.682 16.257 16.066 1.00 86.50 102 ARG A C 1
ATOM 815 O O . ARG A 1 102 ? -2.454 15.051 16.117 1.00 86.50 102 ARG A O 1
ATOM 822 N N . LYS A 1 103 ? -1.715 17.170 16.190 1.00 88.12 103 LYS A N 1
ATOM 823 C CA . LYS A 1 103 ? -0.403 16.845 16.768 1.00 88.12 103 LYS A CA 1
ATOM 824 C C . LYS A 1 103 ? -0.603 16.425 18.224 1.00 88.12 103 LYS A C 1
ATOM 826 O O . LYS A 1 103 ? -1.263 17.141 18.977 1.00 88.12 103 LYS A O 1
ATOM 831 N N . SER A 1 104 ? -0.063 15.272 18.594 1.00 82.06 104 SER A N 1
ATOM 832 C CA . SER A 1 104 ? -0.169 14.727 19.942 1.00 82.06 104 SER A CA 1
ATOM 833 C C . SER A 1 104 ? 0.466 15.694 20.948 1.00 82.06 104 SER A C 1
ATOM 835 O O . SER A 1 104 ? 1.597 16.136 20.726 1.00 82.06 104 SER A O 1
ATOM 837 N N . PRO A 1 105 ? -0.213 16.006 22.067 1.00 73.94 105 PRO A N 1
ATOM 838 C CA . PRO A 1 105 ? 0.380 16.784 23.153 1.00 73.94 105 PRO A CA 1
ATOM 839 C C . PRO A 1 105 ? 1.482 16.008 23.890 1.00 73.94 105 PRO A C 1
ATOM 841 O O . PRO A 1 105 ? 2.261 16.599 24.632 1.00 73.94 105 PRO A O 1
ATOM 844 N N . ILE A 1 106 ? 1.552 14.689 23.683 1.00 70.94 106 ILE A N 1
ATOM 845 C CA . ILE A 1 106 ? 2.538 13.798 24.287 1.00 70.94 106 ILE A CA 1
ATOM 846 C C . ILE A 1 106 ? 3.473 13.286 23.200 1.00 70.94 106 ILE A C 1
ATOM 848 O O . ILE A 1 106 ? 3.035 12.662 22.229 1.00 70.94 106 ILE A O 1
ATOM 852 N N . ALA A 1 107 ? 4.766 13.536 23.385 1.00 64.94 107 ALA A N 1
ATOM 853 C CA . ALA A 1 107 ? 5.824 12.959 22.576 1.00 64.94 107 ALA A CA 1
ATOM 854 C C . ALA A 1 107 ? 6.532 11.859 23.373 1.00 64.94 107 ALA A C 1
ATOM 856 O O . ALA A 1 107 ? 6.985 12.080 24.496 1.00 64.94 107 ALA A O 1
ATOM 857 N N . LEU A 1 108 ? 6.659 10.676 22.775 1.00 64.75 108 LEU A N 1
ATOM 858 C CA . LEU A 1 108 ? 7.612 9.668 23.230 1.00 64.75 108 LEU A CA 1
ATOM 859 C C . LEU A 1 108 ? 8.909 9.879 22.444 1.00 64.75 108 LEU A C 1
ATOM 861 O O . LEU A 1 108 ? 9.055 9.384 21.327 1.00 64.75 108 LEU A O 1
ATOM 865 N N . GLY A 1 109 ? 9.819 10.676 23.007 1.00 65.50 109 GLY A N 1
ATOM 866 C CA . GLY A 1 109 ? 11.090 11.053 22.379 1.00 65.50 109 GLY A CA 1
ATOM 867 C C . GLY A 1 109 ? 11.082 12.451 21.751 1.00 65.50 109 GLY A C 1
ATOM 868 O O . GLY A 1 109 ? 10.277 13.302 22.114 1.00 65.50 109 GLY A O 1
ATOM 869 N N . SER A 1 110 ? 12.015 12.694 20.828 1.00 58.31 110 SER A N 1
ATOM 870 C CA . SER A 1 110 ? 12.236 13.999 20.180 1.00 58.31 110 SER A CA 1
ATOM 871 C C . SER A 1 110 ? 11.330 14.279 18.978 1.00 58.31 110 SER A C 1
ATOM 873 O O . SER A 1 110 ? 11.342 15.390 18.452 1.00 58.31 110 SER A O 1
ATOM 875 N N . ASP A 1 111 ? 10.582 13.278 18.519 1.00 67.75 111 ASP A N 1
ATOM 876 C CA . ASP A 1 111 ? 9.830 13.348 17.269 1.00 67.75 111 ASP A CA 1
ATOM 877 C C . ASP A 1 111 ? 8.396 13.839 17.477 1.00 67.75 111 ASP A C 1
ATOM 879 O O . ASP A 1 111 ? 7.800 13.681 18.543 1.00 67.75 111 ASP A O 1
ATOM 883 N N . ILE A 1 112 ? 7.815 14.407 16.419 1.00 77.81 112 ILE A N 1
ATOM 884 C CA . ILE A 1 112 ? 6.412 14.817 16.402 1.00 77.81 112 ILE A CA 1
ATOM 885 C C . ILE A 1 112 ? 5.536 13.574 16.229 1.00 77.81 112 ILE A C 1
ATOM 887 O O . ILE A 1 112 ? 5.684 12.811 15.268 1.00 77.81 112 ILE A O 1
ATOM 891 N N . TRP A 1 113 ? 4.594 13.407 17.151 1.00 86.38 113 TRP A N 1
ATOM 892 C CA . TRP A 1 113 ? 3.570 12.371 17.102 1.00 86.38 113 TRP A CA 1
ATOM 893 C C . TRP A 1 113 ? 2.227 12.982 16.701 1.00 86.38 113 TRP A C 1
ATOM 895 O O . TRP A 1 113 ? 1.918 14.120 17.049 1.00 86.38 113 TRP A O 1
ATOM 905 N N . MET A 1 114 ? 1.426 12.225 15.963 1.00 90.00 114 MET A N 1
ATOM 906 C CA . MET A 1 114 ? 0.093 12.587 15.493 1.00 90.00 114 MET A CA 1
ATOM 907 C C . MET A 1 114 ? -0.932 11.717 16.214 1.00 90.00 114 MET A C 1
ATOM 909 O O . MET A 1 114 ? -0.766 10.501 16.265 1.00 90.00 114 MET A O 1
ATOM 913 N N . GLU A 1 115 ? -1.965 12.333 16.778 1.00 92.12 115 GLU A N 1
ATOM 914 C CA . GLU A 1 115 ? -3.059 11.654 17.473 1.00 92.12 115 GLU A CA 1
ATOM 915 C C . GLU A 1 115 ? -4.137 11.252 16.458 1.00 92.12 115 GLU A C 1
ATOM 917 O O . GLU A 1 115 ? -4.662 12.096 15.724 1.00 92.12 115 GLU A O 1
ATOM 922 N N . MET A 1 116 ? -4.444 9.956 16.407 1.00 94.31 116 MET A N 1
ATOM 923 C CA . MET A 1 116 ? -5.393 9.344 15.479 1.00 94.31 116 MET A CA 1
ATOM 924 C C . MET A 1 116 ? -6.555 8.719 16.257 1.00 94.31 116 MET A C 1
ATOM 926 O O . MET A 1 116 ? -6.340 8.091 17.295 1.00 94.31 116 MET A O 1
ATOM 930 N N . GLN A 1 117 ? -7.771 8.823 15.719 1.00 94.69 117 GLN A N 1
ATOM 931 C CA . GLN A 1 117 ? -8.993 8.315 16.351 1.00 94.69 117 GLN A CA 1
ATOM 932 C C . GLN A 1 117 ? -9.848 7.503 15.385 1.00 94.69 117 GLN A C 1
ATOM 934 O O . GLN A 1 117 ? -9.988 7.859 14.220 1.00 94.69 117 GLN A O 1
ATOM 939 N N . LEU A 1 118 ? -10.466 6.439 15.885 1.00 94.62 118 LEU A N 1
ATOM 940 C CA . LEU A 1 118 ? -11.490 5.670 15.188 1.00 94.62 118 LEU A CA 1
ATOM 941 C C . LEU A 1 118 ? -12.715 5.532 16.091 1.00 94.62 118 LEU A C 1
ATOM 943 O O . LEU A 1 118 ? -12.612 4.983 17.183 1.00 94.62 118 LEU A O 1
ATOM 947 N N . GLU A 1 119 ? -13.879 5.949 15.607 1.00 91.81 119 GLU A N 1
ATOM 948 C CA . GLU A 1 119 ? -15.155 5.672 16.270 1.00 91.81 119 GLU A CA 1
ATOM 949 C C . GLU A 1 119 ? -15.609 4.232 15.987 1.00 91.81 119 GLU A C 1
ATOM 951 O O . GLU A 1 119 ? -15.631 3.765 14.841 1.00 91.81 119 GLU A O 1
ATOM 956 N N . LEU A 1 120 ? -15.973 3.508 17.043 1.00 86.31 120 LEU A N 1
ATOM 957 C CA . LEU A 1 120 ? -16.505 2.147 16.974 1.00 86.31 120 LEU A CA 1
ATOM 958 C C . LEU A 1 120 ? -18.033 2.144 16.850 1.00 86.31 120 LEU A C 1
ATOM 960 O O . LEU A 1 120 ? -18.569 1.237 16.211 1.00 86.31 120 LEU A O 1
ATOM 964 N N . ASP A 1 121 ? -18.701 3.177 17.375 1.00 70.38 121 ASP A N 1
ATOM 965 C CA . ASP A 1 121 ? -20.166 3.302 17.408 1.00 70.38 121 ASP A CA 1
ATOM 966 C C . ASP A 1 121 ? -20.786 3.752 16.070 1.00 70.38 121 ASP A C 1
ATOM 968 O O . ASP A 1 121 ? -21.989 3.598 15.852 1.00 70.38 121 ASP A O 1
ATOM 972 N N . LEU A 1 122 ? -19.975 4.209 15.106 1.00 55.75 122 LEU A N 1
ATOM 973 C CA . LEU A 1 122 ? -20.430 4.570 13.752 1.00 55.75 122 LEU A CA 1
ATOM 974 C C . LEU A 1 122 ? -20.715 3.361 12.838 1.00 55.75 122 LEU A C 1
ATOM 976 O O . LEU A 1 122 ? -20.723 3.475 11.613 1.00 55.75 122 LEU A O 1
ATOM 980 N N . ILE A 1 123 ? -21.010 2.198 13.423 1.00 45.59 123 ILE A N 1
ATOM 981 C CA . ILE A 1 123 ? -21.733 1.121 12.741 1.00 45.59 123 ILE A CA 1
ATOM 982 C C . ILE A 1 123 ? -22.967 0.765 13.573 1.00 45.59 123 ILE A C 1
ATOM 984 O O . ILE A 1 123 ? -23.068 -0.309 14.159 1.00 45.59 123 ILE A O 1
ATOM 988 N N . SER A 1 124 ? -23.934 1.679 13.593 1.00 37.28 124 SER A N 1
ATOM 989 C CA . SER A 1 124 ? -25.341 1.310 13.709 1.00 37.28 124 SER A CA 1
ATOM 990 C C . SER A 1 124 ? -25.971 1.435 12.316 1.00 37.28 124 SER A C 1
ATOM 992 O O . SER A 1 124 ? -26.065 2.514 11.748 1.00 37.28 124 SER A O 1
ATOM 994 N N . ASN A 1 125 ? -26.341 0.286 11.746 1.00 34.88 125 ASN A N 1
ATOM 995 C CA . ASN A 1 125 ? -27.278 0.117 10.632 1.00 34.88 125 ASN A CA 1
ATOM 996 C C . ASN A 1 125 ? -26.968 0.840 9.301 1.00 34.88 125 ASN A C 1
ATOM 998 O O . ASN A 1 125 ? -27.525 1.887 8.993 1.00 34.88 125 ASN A O 1
ATOM 1002 N N . ARG A 1 126 ? -26.255 0.153 8.393 1.00 37.84 126 ARG A N 1
ATOM 1003 C CA . ARG A 1 126 ? -26.534 0.254 6.940 1.00 37.84 126 ARG A CA 1
ATOM 1004 C C . ARG A 1 126 ? -27.650 -0.720 6.520 1.00 37.84 126 ARG A C 1
ATOM 1006 O O . ARG A 1 126 ? -27.553 -1.400 5.508 1.00 37.84 126 ARG A O 1
ATOM 1013 N N . GLU A 1 127 ? -28.713 -0.757 7.316 1.00 36.00 127 GLU A N 1
ATOM 1014 C CA . GLU A 1 127 ? -30.076 -1.011 6.850 1.00 36.00 127 GLU A CA 1
ATOM 1015 C C . GLU A 1 127 ? -30.778 0.350 6.918 1.00 36.00 127 GLU A C 1
ATOM 1017 O O . GLU A 1 127 ? -31.241 0.785 7.971 1.00 36.00 127 GLU A O 1
ATOM 1022 N N . THR A 1 128 ? -30.754 1.103 5.822 1.00 34.38 128 THR A N 1
ATOM 1023 C CA . THR A 1 128 ? -31.331 2.448 5.766 1.00 34.38 128 THR A CA 1
ATOM 1024 C C . THR A 1 128 ? -32.853 2.374 5.657 1.00 34.38 128 THR A C 1
ATOM 1026 O O . THR A 1 128 ? -33.401 2.245 4.565 1.00 34.38 128 THR A O 1
ATOM 1029 N N . LYS A 1 129 ? -33.549 2.526 6.789 1.00 34.78 129 LYS A N 1
ATOM 1030 C CA . LYS A 1 129 ? -34.796 3.305 6.821 1.00 34.78 129 LYS A CA 1
ATOM 1031 C C . LYS A 1 129 ? -34.394 4.777 6.881 1.00 34.78 129 LYS A C 1
ATOM 1033 O O . LYS A 1 129 ? -34.181 5.314 7.962 1.00 34.78 129 LYS A O 1
ATOM 1038 N N . THR A 1 130 ? -34.237 5.408 5.724 1.00 31.58 130 THR A N 1
ATOM 1039 C CA . THR A 1 130 ? -34.047 6.859 5.645 1.00 31.58 130 THR A CA 1
ATOM 1040 C C . THR A 1 130 ? -35.425 7.507 5.660 1.00 31.58 130 THR A C 1
ATOM 1042 O O . THR A 1 130 ? -36.180 7.388 4.698 1.00 31.58 130 THR A O 1
ATOM 1045 N N . THR A 1 131 ? -35.776 8.155 6.768 1.00 33.59 131 THR A N 1
ATOM 1046 C CA . THR A 1 131 ? -36.803 9.196 6.771 1.00 33.59 131 THR A CA 1
ATOM 1047 C C . THR A 1 131 ? -36.266 10.395 5.998 1.00 33.59 131 THR A C 1
ATOM 1049 O O . THR A 1 131 ? -35.196 10.921 6.300 1.00 33.59 131 THR A O 1
ATOM 1052 N N . THR A 1 132 ? -37.014 10.749 4.962 1.00 39.38 132 THR A N 1
ATOM 1053 C CA . THR A 1 132 ? -37.020 12.019 4.239 1.00 39.38 132 THR A CA 1
ATOM 1054 C C . THR A 1 132 ? -37.054 13.194 5.218 1.00 39.38 132 THR A C 1
ATOM 1056 O O . THR A 1 132 ? -37.904 13.171 6.102 1.00 39.38 132 THR A O 1
ATOM 1059 N N . ASP A 1 133 ? -36.127 14.158 5.105 1.00 39.41 133 ASP A N 1
ATOM 1060 C CA . ASP A 1 133 ? -36.516 15.584 5.007 1.00 39.41 133 ASP A CA 1
ATOM 1061 C C . ASP A 1 133 ? -35.379 16.625 4.958 1.00 39.41 133 ASP A C 1
ATOM 1063 O O . ASP A 1 133 ? -35.670 17.753 4.588 1.00 39.41 133 ASP A O 1
ATOM 1067 N N . GLU A 1 134 ? -34.096 16.343 5.240 1.00 38.88 134 GLU A N 1
ATOM 1068 C CA . GLU A 1 134 ? -33.158 17.482 5.467 1.00 38.88 134 GLU A CA 1
ATOM 1069 C C . GLU A 1 134 ? -31.828 17.519 4.686 1.00 38.88 134 GLU A C 1
ATOM 1071 O O . GLU A 1 134 ? -30.940 18.294 5.028 1.00 38.88 134 GLU A O 1
ATOM 1076 N N . LEU A 1 135 ? -31.666 16.776 3.584 1.00 37.69 135 LEU A N 1
ATOM 1077 C CA . LEU A 1 135 ? -30.437 16.833 2.752 1.00 37.69 135 LEU A CA 1
ATOM 1078 C C . LEU A 1 135 ? -30.693 17.065 1.248 1.00 37.69 135 LEU A C 1
ATOM 1080 O O . LEU A 1 135 ? -29.859 16.733 0.407 1.00 37.69 135 LEU A O 1
ATOM 1084 N N . GLU A 1 136 ? -31.829 17.663 0.887 1.00 33.31 136 GLU A N 1
ATOM 1085 C CA . GLU A 1 136 ? -32.279 17.787 -0.510 1.00 33.31 136 GLU A CA 1
ATOM 1086 C C . GLU A 1 136 ? -31.547 18.817 -1.388 1.00 33.31 136 GLU A C 1
ATOM 1088 O O . GLU A 1 136 ? -31.826 18.906 -2.584 1.00 33.31 136 GLU A O 1
ATOM 1093 N N . HIS A 1 137 ? -30.575 19.576 -0.888 1.00 49.34 137 HIS A N 1
ATOM 1094 C CA . HIS A 1 137 ? -29.897 20.574 -1.719 1.00 49.34 137 HIS A CA 1
ATOM 1095 C C . HIS A 1 137 ? -28.388 20.385 -1.719 1.00 49.34 137 HIS A C 1
ATOM 1097 O O . HIS A 1 137 ? -27.704 20.956 -0.878 1.00 49.34 137 HIS A O 1
ATOM 1103 N N . THR A 1 138 ? -27.877 19.587 -2.674 1.00 41.47 138 THR A N 1
ATOM 1104 C CA . THR A 1 138 ? -26.697 19.905 -3.534 1.00 41.47 138 THR A CA 1
ATOM 1105 C C . THR A 1 138 ? -26.086 18.710 -4.282 1.00 41.47 138 THR A C 1
ATOM 1107 O O . THR A 1 138 ? -25.113 18.903 -5.006 1.00 41.47 138 THR A O 1
ATOM 1110 N N . MET A 1 139 ? -26.618 17.488 -4.195 1.00 37.81 139 MET A N 1
ATOM 1111 C CA . MET A 1 139 ? -26.051 16.366 -4.961 1.00 37.81 139 MET A CA 1
ATOM 1112 C C . MET A 1 139 ? -26.909 16.009 -6.184 1.00 37.81 139 MET A C 1
ATOM 1114 O O . MET A 1 139 ? -28.098 15.737 -6.020 1.00 37.81 139 MET A O 1
ATOM 1118 N N . PRO A 1 140 ? -26.336 15.984 -7.407 1.00 50.19 140 PRO A N 1
ATOM 1119 C CA . PRO A 1 140 ? -27.028 15.481 -8.585 1.00 50.19 140 PRO A CA 1
ATOM 1120 C C . PRO A 1 140 ? -27.475 14.025 -8.370 1.00 50.19 140 PRO A C 1
ATOM 1122 O O . PRO A 1 140 ? -26.701 13.219 -7.836 1.00 50.19 140 PRO A O 1
ATOM 1125 N N . PRO A 1 141 ? -28.697 13.658 -8.786 1.00 49.12 141 PRO A N 1
ATOM 1126 C CA . PRO A 1 141 ? -29.183 12.290 -8.671 1.00 49.12 141 PRO A CA 1
ATOM 1127 C C . PRO A 1 141 ? -28.256 11.316 -9.416 1.00 49.12 141 PRO A C 1
ATOM 1129 O O . PRO A 1 141 ? -27.830 11.579 -10.539 1.00 49.12 141 PRO A O 1
ATOM 1132 N N . GLY A 1 142 ? -27.922 10.198 -8.764 1.00 48.53 142 GLY A N 1
ATOM 1133 C CA . GLY A 1 142 ? -27.070 9.130 -9.308 1.00 48.53 142 GLY A CA 1
ATOM 1134 C C . GLY A 1 142 ? -25.641 9.072 -8.755 1.00 48.53 142 GLY A C 1
ATOM 1135 O O . GLY A 1 142 ? -24.992 8.040 -8.890 1.00 48.53 142 GLY A O 1
ATOM 1136 N N . VAL A 1 143 ? -25.144 10.110 -8.067 1.00 48.62 143 VAL A N 1
ATOM 1137 C CA . VAL A 1 143 ? -23.771 10.101 -7.507 1.00 48.62 143 VAL A CA 1
ATOM 1138 C C . VAL A 1 143 ? -23.624 9.085 -6.370 1.00 48.62 143 VAL A C 1
ATOM 1140 O O . VAL A 1 143 ? -22.653 8.336 -6.330 1.00 48.62 143 VAL A O 1
ATOM 1143 N N . LEU A 1 144 ? -24.605 9.003 -5.467 1.00 46.75 144 LEU A N 1
ATOM 1144 C CA . LEU A 1 144 ? -24.588 8.037 -4.361 1.00 46.75 144 LEU A CA 1
ATOM 1145 C C . LEU A 1 144 ? -24.677 6.586 -4.867 1.00 46.75 144 LEU A C 1
ATOM 1147 O O . LEU A 1 144 ? -24.053 5.690 -4.306 1.00 46.75 144 LEU A O 1
ATOM 1151 N N . GLU A 1 145 ? -25.412 6.375 -5.958 1.00 47.69 145 GLU A N 1
ATOM 1152 C CA . GLU A 1 145 ? -25.583 5.077 -6.611 1.00 47.69 145 GLU A CA 1
ATOM 1153 C C . GLU A 1 145 ? -24.330 4.676 -7.406 1.00 47.69 145 GLU A C 1
ATOM 1155 O O . GLU A 1 145 ? -23.902 3.524 -7.347 1.00 47.69 145 GLU A O 1
ATOM 1160 N N . ALA A 1 146 ? -23.653 5.642 -8.036 1.00 47.44 146 ALA A N 1
ATOM 1161 C CA . ALA A 1 146 ? -22.341 5.450 -8.652 1.00 47.44 146 ALA A CA 1
ATOM 1162 C C . ALA A 1 146 ? -21.239 5.136 -7.618 1.00 47.44 146 ALA A C 1
ATOM 1164 O O . ALA A 1 146 ? -20.378 4.299 -7.875 1.00 47.44 146 ALA A O 1
ATOM 1165 N N . LEU A 1 147 ? -21.278 5.759 -6.432 1.00 43.88 147 LEU A N 1
ATOM 1166 C CA . LEU A 1 147 ? -20.315 5.518 -5.347 1.00 43.88 147 LEU A CA 1
ATOM 1167 C C . LEU A 1 147 ? -20.574 4.198 -4.597 1.00 43.88 147 LEU A C 1
ATOM 1169 O O . LEU A 1 147 ? -19.626 3.535 -4.176 1.00 43.88 147 LEU A O 1
ATOM 1173 N N . ALA A 1 148 ? -21.839 3.797 -4.435 1.00 42.88 148 ALA A N 1
ATOM 1174 C CA . ALA A 1 148 ? -22.220 2.534 -3.799 1.00 42.88 148 ALA A CA 1
ATOM 1175 C C . ALA A 1 148 ? -21.973 1.310 -4.701 1.00 42.88 148 ALA A C 1
ATOM 1177 O O . ALA A 1 148 ? -21.678 0.229 -4.192 1.00 42.88 148 ALA A O 1
ATOM 1178 N N . ASN A 1 149 ? -22.010 1.487 -6.026 1.00 38.22 149 ASN A N 1
ATOM 1179 C CA . ASN A 1 149 ? -21.676 0.449 -7.006 1.00 38.22 149 ASN A CA 1
ATOM 1180 C C . ASN A 1 149 ? -20.172 0.262 -7.247 1.00 38.22 149 ASN A C 1
ATOM 1182 O O . ASN A 1 149 ? -19.790 -0.471 -8.157 1.00 38.22 149 ASN A O 1
ATOM 1186 N N . ASN A 1 150 ? -19.295 0.806 -6.397 1.00 40.22 150 ASN A N 1
ATOM 1187 C CA . ASN A 1 150 ? -17.853 0.552 -6.489 1.00 40.22 150 ASN A CA 1
ATOM 1188 C C . ASN A 1 150 ? -17.439 -0.858 -6.003 1.00 40.22 150 ASN A C 1
ATOM 1190 O O . ASN A 1 150 ? -16.298 -1.097 -5.615 1.00 40.22 150 ASN A O 1
ATOM 1194 N N . ASN A 1 151 ? -18.362 -1.822 -6.060 1.00 42.09 151 ASN A N 1
ATOM 1195 C CA . ASN A 1 151 ? -18.019 -3.215 -6.297 1.00 42.09 151 ASN A CA 1
ATOM 1196 C C . ASN A 1 151 ? -17.728 -3.354 -7.795 1.00 42.09 151 ASN A C 1
ATOM 1198 O O . ASN A 1 151 ? -18.552 -3.876 -8.547 1.00 42.09 151 ASN A O 1
ATOM 1202 N N . SER A 1 152 ? -16.542 -2.912 -8.233 1.00 43.28 152 SER A N 1
ATOM 1203 C CA . SER A 1 152 ? -16.014 -3.465 -9.481 1.00 43.28 152 SER A CA 1
ATOM 1204 C C . SER A 1 152 ? -16.087 -4.991 -9.349 1.00 43.28 152 SER A C 1
ATOM 1206 O O . SER A 1 152 ? -15.714 -5.512 -8.286 1.00 43.28 152 SER A O 1
ATOM 1208 N N . PRO A 1 153 ? -16.623 -5.712 -10.352 1.00 42.25 153 PRO A N 1
ATOM 1209 C CA . PRO A 1 153 ? -16.660 -7.165 -10.327 1.00 42.25 153 PRO A CA 1
ATOM 1210 C C . PRO A 1 153 ? -15.282 -7.653 -9.893 1.00 42.25 153 PRO A C 1
ATOM 1212 O O . PRO A 1 153 ? -14.273 -7.145 -10.381 1.00 42.25 153 PRO A O 1
ATOM 1215 N N . ARG A 1 154 ? -15.211 -8.578 -8.929 1.00 50.50 154 ARG A N 1
ATOM 1216 C CA . ARG A 1 154 ? -13.942 -9.225 -8.576 1.00 50.50 154 ARG A CA 1
ATOM 1217 C C . ARG A 1 154 ? -13.512 -10.037 -9.785 1.00 50.50 154 ARG A C 1
ATOM 1219 O O . ARG A 1 154 ? -13.884 -11.195 -9.949 1.00 50.50 154 ARG A O 1
ATOM 1226 N N . HIS A 1 155 ? -12.832 -9.352 -10.681 1.00 52.62 155 HIS A N 1
ATOM 1227 C CA . HIS A 1 155 ? -12.457 -9.848 -11.972 1.00 52.62 155 HIS A CA 1
ATOM 1228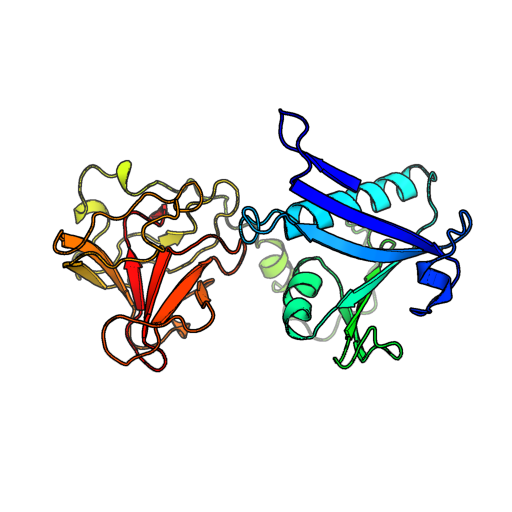 C C . HIS A 1 155 ? -11.449 -10.977 -11.780 1.00 52.62 155 HIS A C 1
ATOM 1230 O O . HIS A 1 155 ? -10.526 -10.873 -10.970 1.00 52.62 155 HIS A O 1
ATOM 1236 N N . ILE A 1 156 ? -11.671 -12.088 -12.485 1.00 61.19 156 ILE A N 1
ATOM 1237 C CA . ILE A 1 156 ? -10.788 -13.253 -12.449 1.00 61.19 156 ILE A CA 1
ATOM 1238 C C . ILE A 1 156 ? -9.477 -12.833 -13.110 1.00 61.19 156 ILE A C 1
ATOM 1240 O O . ILE A 1 156 ? -9.358 -12.855 -14.334 1.00 61.19 156 ILE A O 1
ATOM 1244 N N . SER A 1 157 ? -8.515 -12.405 -12.298 1.00 75.94 157 SER A N 1
ATOM 1245 C CA . SER A 1 157 ? -7.207 -12.000 -12.783 1.00 75.94 157 SER A CA 1
ATOM 1246 C C . SER A 1 157 ? -6.393 -13.232 -13.173 1.00 75.94 157 SER A C 1
ATOM 1248 O O . SER A 1 157 ? -6.387 -14.261 -12.493 1.00 75.94 157 SER A O 1
ATOM 1250 N N . ARG A 1 158 ? -5.729 -13.149 -14.322 1.00 83.06 158 ARG A N 1
ATOM 1251 C CA . ARG A 1 158 ? -4.921 -14.226 -14.893 1.00 83.06 158 ARG A CA 1
ATOM 1252 C C . ARG A 1 158 ? -3.445 -13.901 -14.720 1.00 83.06 158 ARG A C 1
ATOM 1254 O O . ARG A 1 158 ? -3.012 -12.788 -15.014 1.00 83.06 158 ARG A O 1
ATOM 1261 N N . SER A 1 159 ? -2.657 -14.865 -14.247 1.00 84.19 159 SER A N 1
ATOM 1262 C CA . SER A 1 159 ? -1.205 -14.694 -14.142 1.00 84.19 159 SER A CA 1
ATOM 1263 C C . SER A 1 159 ? -0.570 -14.629 -15.528 1.00 84.19 159 SER A C 1
ATOM 1265 O O . SER A 1 159 ? -1.065 -15.246 -16.472 1.00 84.19 159 SER A O 1
ATOM 1267 N N . TYR A 1 160 ? 0.578 -13.963 -15.641 1.00 84.12 160 TYR A N 1
ATOM 1268 C CA . TYR A 1 160 ? 1.366 -13.942 -16.877 1.00 84.12 160 TYR A CA 1
ATOM 1269 C C . TYR A 1 160 ? 1.617 -15.347 -17.455 1.00 84.12 160 TYR A C 1
ATOM 1271 O O . TYR A 1 160 ? 1.433 -15.579 -18.644 1.00 84.12 160 TYR A O 1
ATOM 1279 N N . SER A 1 161 ? 1.947 -16.311 -16.590 1.00 80.50 161 SER A N 1
ATOM 1280 C CA . SER A 1 161 ? 2.216 -17.706 -16.961 1.00 80.50 161 SER A CA 1
ATOM 1281 C C . SER A 1 161 ? 1.014 -18.465 -17.531 1.00 80.50 161 SER A C 1
ATOM 1283 O O . SER A 1 161 ? 1.202 -19.504 -18.158 1.00 80.50 161 SER A O 1
ATOM 1285 N N . SER A 1 162 ? -0.212 -17.981 -17.315 1.00 82.00 162 SER A N 1
ATOM 1286 C CA . SER A 1 162 ? -1.416 -18.599 -17.885 1.00 82.00 162 SER A CA 1
ATOM 1287 C C . SER A 1 162 ? -1.598 -18.286 -19.374 1.00 82.00 162 SER A C 1
ATOM 1289 O O . SER A 1 162 ? -2.359 -18.968 -20.059 1.00 82.00 162 SER A O 1
ATOM 1291 N N . PHE A 1 163 ? -0.883 -17.283 -19.894 1.00 81.94 163 PHE A N 1
ATOM 1292 C CA . PHE A 1 163 ? -0.898 -16.929 -21.305 1.00 81.94 163 PHE A CA 1
ATOM 1293 C C . PHE A 1 163 ? 0.208 -17.689 -22.039 1.00 81.94 163 PHE A C 1
ATOM 1295 O O . PHE A 1 163 ? 1.384 -17.594 -21.701 1.00 81.94 163 PHE A O 1
ATOM 1302 N N . SER A 1 164 ? -0.162 -18.432 -23.083 1.00 65.38 164 SER A N 1
ATOM 1303 C CA . SER A 1 164 ? 0.781 -19.256 -23.852 1.00 65.38 164 SER A CA 1
ATOM 1304 C C . SER A 1 164 ? 1.805 -18.436 -24.647 1.00 65.38 164 SER A C 1
ATOM 1306 O O . SER A 1 164 ? 2.804 -18.986 -25.102 1.00 65.38 164 SER A O 1
ATOM 1308 N N . ASN A 1 165 ? 1.550 -17.140 -24.868 1.00 67.62 165 ASN A N 1
ATOM 1309 C CA . ASN A 1 165 ? 2.452 -16.257 -25.599 1.00 67.62 165 ASN A CA 1
ATOM 1310 C C . ASN A 1 165 ? 2.242 -14.785 -25.208 1.00 67.62 165 ASN A C 1
ATOM 1312 O O . ASN A 1 165 ? 1.098 -14.348 -25.058 1.00 67.62 165 ASN A O 1
ATOM 1316 N N . SER A 1 166 ? 3.324 -14.001 -25.141 1.00 71.44 166 SER A N 1
ATOM 1317 C CA . SER A 1 166 ? 3.277 -12.566 -24.814 1.00 71.44 166 SER A CA 1
ATOM 1318 C C . SER A 1 166 ? 2.435 -11.764 -25.811 1.00 71.44 166 SER A C 1
ATOM 1320 O O . SER A 1 166 ? 1.805 -10.784 -25.434 1.00 71.44 166 SER A O 1
ATOM 1322 N N . LYS A 1 167 ? 2.311 -12.237 -27.060 1.00 73.19 167 LYS A N 1
ATOM 1323 C CA . LYS A 1 167 ? 1.441 -11.645 -28.093 1.00 73.19 167 LYS A CA 1
ATOM 1324 C C . LYS A 1 167 ? -0.034 -11.537 -27.696 1.00 73.19 167 LYS A C 1
ATOM 1326 O O . LYS A 1 167 ? -0.708 -10.656 -28.204 1.00 73.19 167 LYS A O 1
ATOM 1331 N N . ALA A 1 168 ? -0.539 -12.403 -26.815 1.00 80.31 168 ALA A N 1
ATOM 1332 C CA . ALA A 1 168 ? -1.929 -12.316 -26.354 1.00 80.31 168 ALA A CA 1
ATOM 1333 C C . ALA A 1 168 ? -2.176 -11.093 -25.454 1.00 80.31 168 ALA A C 1
ATOM 1335 O O . ALA A 1 168 ? -3.316 -10.676 -25.277 1.00 80.31 168 ALA A O 1
ATOM 1336 N N . LEU A 1 169 ? -1.106 -10.532 -24.889 1.00 86.00 169 LEU A N 1
ATOM 1337 C CA . LEU A 1 169 ? -1.143 -9.386 -23.991 1.00 86.00 169 LEU A CA 1
ATOM 1338 C C . LEU A 1 169 ? -0.808 -8.076 -24.706 1.00 86.00 169 LEU A C 1
ATOM 1340 O O . LEU A 1 169 ? -0.906 -7.022 -24.087 1.00 86.00 169 LEU A O 1
ATOM 1344 N N . VAL A 1 170 ? -0.411 -8.131 -25.982 1.00 90.69 170 VAL A N 1
ATOM 1345 C CA . VAL A 1 170 ? 0.026 -6.970 -26.762 1.00 90.69 170 VAL A CA 1
ATOM 1346 C C . VAL A 1 170 ? -1.002 -6.662 -27.848 1.00 90.69 170 VAL A C 1
ATOM 1348 O O . VAL A 1 170 ? -1.355 -7.526 -28.648 1.00 90.69 170 VAL A O 1
ATOM 1351 N N . SER A 1 171 ? -1.484 -5.425 -27.885 1.00 89.81 171 SER A N 1
ATOM 1352 C CA . SER A 1 171 ? -2.393 -4.922 -28.911 1.00 89.81 171 SER A CA 1
ATOM 1353 C C . SER A 1 171 ? -1.685 -4.787 -30.267 1.00 89.81 171 SER A C 1
ATOM 1355 O O . SER A 1 171 ? -0.457 -4.822 -30.370 1.00 89.81 171 SER A O 1
ATOM 1357 N N . SER A 1 172 ? -2.449 -4.535 -31.332 1.00 86.00 172 SER A N 1
ATOM 1358 C CA . SER A 1 172 ? -1.887 -4.217 -32.653 1.00 86.00 172 SER A CA 1
ATOM 1359 C C . SER A 1 172 ? -1.015 -2.952 -32.663 1.00 86.00 172 SER A C 1
ATOM 1361 O O . SER A 1 172 ? -0.154 -2.824 -33.529 1.00 86.00 172 SER A O 1
ATOM 1363 N N . SER A 1 173 ? -1.214 -2.033 -31.709 1.00 86.00 173 SER A N 1
ATOM 1364 C CA . SER A 1 173 ? -0.398 -0.824 -31.517 1.00 86.00 173 SER A CA 1
ATOM 1365 C C . SER A 1 173 ? 0.890 -1.072 -30.717 1.00 86.00 173 SER A C 1
ATOM 1367 O O . SER A 1 173 ? 1.713 -0.165 -30.592 1.00 86.00 173 SER A O 1
ATOM 1369 N N . GLY A 1 174 ? 1.110 -2.288 -30.201 1.00 90.88 174 GLY A N 1
ATOM 1370 C CA . GLY A 1 174 ? 2.264 -2.599 -29.353 1.00 90.88 174 GLY A CA 1
ATOM 1371 C C . GLY A 1 174 ? 2.078 -2.197 -27.886 1.00 90.88 174 GLY A C 1
ATOM 1372 O O . GLY A 1 174 ? 3.068 -2.010 -27.173 1.00 90.88 174 GLY A O 1
ATOM 1373 N N . GLU A 1 175 ? 0.832 -2.043 -27.441 1.00 92.94 175 GLU A N 1
ATOM 1374 C CA . GLU A 1 175 ? 0.459 -1.634 -26.083 1.00 92.94 175 GLU A CA 1
ATOM 1375 C C . GLU A 1 175 ? -0.156 -2.798 -25.298 1.00 92.94 175 GLU A C 1
ATOM 1377 O O . GLU A 1 175 ? -0.415 -3.857 -25.864 1.00 92.94 175 GLU A O 1
ATOM 1382 N N . ASN A 1 176 ? -0.390 -2.647 -23.995 1.00 93.88 176 ASN A N 1
ATOM 1383 C CA . ASN A 1 176 ? -1.075 -3.678 -23.216 1.00 93.88 176 ASN A CA 1
ATOM 1384 C C . ASN A 1 176 ? -2.529 -3.829 -23.681 1.00 93.88 176 ASN A C 1
ATOM 1386 O O . ASN A 1 176 ? -3.323 -2.900 -23.583 1.00 93.88 176 ASN A O 1
ATOM 1390 N N . ALA A 1 177 ? -2.891 -5.012 -24.172 1.00 91.31 177 ALA A N 1
ATOM 1391 C CA . ALA A 1 177 ? -4.244 -5.312 -24.639 1.00 91.31 177 ALA A CA 1
ATOM 1392 C C . ALA A 1 177 ? -5.256 -5.475 -23.492 1.00 91.31 177 ALA A C 1
ATOM 1394 O O . ALA A 1 177 ? -6.452 -5.308 -23.710 1.00 91.31 177 ALA A O 1
ATOM 1395 N N . LEU A 1 178 ? -4.773 -5.817 -22.295 1.00 91.00 178 LEU A N 1
ATOM 1396 C CA . LEU A 1 178 ? -5.571 -6.099 -21.100 1.00 91.00 178 LEU A CA 1
ATOM 1397 C C . LEU A 1 178 ? -5.261 -5.105 -19.977 1.00 91.00 178 LEU A C 1
ATOM 1399 O O . LEU A 1 178 ? -4.174 -4.509 -19.944 1.00 91.00 178 LEU A O 1
ATOM 1403 N N . ASP A 1 179 ? -6.200 -4.968 -19.042 1.00 93.12 179 ASP A N 1
ATOM 1404 C CA . ASP A 1 179 ? -5.988 -4.208 -17.814 1.00 93.12 179 ASP A CA 1
ATOM 1405 C C . ASP A 1 179 ? -4.931 -4.930 -16.965 1.00 93.12 179 ASP A C 1
ATOM 1407 O O . ASP A 1 179 ? -4.927 -6.156 -16.834 1.00 93.12 179 ASP A O 1
ATOM 1411 N N . ILE A 1 180 ? -4.014 -4.168 -16.374 1.00 94.62 180 ILE A N 1
ATOM 1412 C CA . ILE A 1 180 ? -2.986 -4.682 -15.472 1.00 94.62 180 ILE A CA 1
ATOM 1413 C C . ILE A 1 180 ? -3.474 -4.490 -14.042 1.00 94.62 180 ILE A C 1
ATOM 1415 O O . ILE A 1 180 ? -3.776 -3.373 -13.615 1.00 94.62 180 ILE A O 1
ATOM 1419 N N . VAL A 1 181 ? -3.501 -5.576 -13.279 1.00 94.00 181 VAL A N 1
ATOM 1420 C CA . VAL A 1 181 ? -3.997 -5.609 -11.902 1.00 94.00 181 VAL A CA 1
ATOM 1421 C C . VAL A 1 181 ? -2.976 -6.227 -10.949 1.00 94.00 181 VAL A C 1
ATOM 1423 O O . VAL A 1 181 ? -2.040 -6.933 -11.343 1.00 94.00 181 VAL A O 1
ATOM 1426 N N . CYS A 1 182 ? -3.154 -5.965 -9.656 1.00 91.75 182 CYS A N 1
ATOM 1427 C CA . CYS A 1 182 ? -2.336 -6.553 -8.608 1.00 91.75 182 CYS A CA 1
ATOM 1428 C C . CYS A 1 182 ? -2.469 -8.089 -8.621 1.00 91.75 182 CYS A C 1
ATOM 1430 O O . CYS A 1 182 ? -3.588 -8.604 -8.566 1.00 91.75 182 CYS A O 1
ATOM 1432 N N . PRO A 1 183 ? -1.353 -8.844 -8.623 1.00 90.19 183 PRO A N 1
ATOM 1433 C CA . PRO A 1 183 ? -1.397 -10.304 -8.690 1.00 90.19 183 PRO A CA 1
ATOM 1434 C C . PRO A 1 183 ? -1.774 -10.960 -7.354 1.00 90.19 183 PRO A C 1
ATOM 1436 O O . PRO A 1 183 ? -1.938 -12.175 -7.299 1.00 90.19 183 PRO A O 1
ATOM 1439 N N . ARG A 1 184 ? -1.877 -10.192 -6.258 1.00 85.31 184 ARG A N 1
ATOM 1440 C CA . ARG A 1 184 ? -2.248 -10.727 -4.945 1.00 85.31 184 ARG A CA 1
ATOM 1441 C C . ARG A 1 184 ? -3.698 -11.200 -4.964 1.00 85.31 184 ARG A C 1
ATOM 1443 O O . ARG A 1 184 ? -4.608 -10.398 -5.185 1.00 85.31 184 ARG A O 1
ATOM 1450 N N . GLU A 1 185 ? -3.898 -12.466 -4.621 1.00 81.50 185 GLU A N 1
ATOM 1451 C CA . GLU A 1 185 ? -5.229 -13.030 -4.417 1.00 81.50 185 GLU A CA 1
ATOM 1452 C C . GLU A 1 185 ? -6.006 -12.207 -3.375 1.00 81.50 185 GLU A C 1
ATOM 1454 O O . GLU A 1 185 ? -5.511 -11.911 -2.285 1.00 81.50 185 GLU A O 1
ATOM 1459 N N . GLY A 1 186 ? -7.209 -11.769 -3.746 1.00 75.25 186 GLY A N 1
ATOM 1460 C CA . GLY A 1 186 ? -8.072 -10.942 -2.900 1.00 75.25 186 GLY A CA 1
ATOM 1461 C C . GLY A 1 186 ? -7.768 -9.438 -2.884 1.00 75.25 186 GLY A C 1
ATOM 1462 O O . GLY A 1 186 ? -8.552 -8.706 -2.288 1.00 75.25 186 GLY A O 1
ATOM 1463 N N . CYS A 1 187 ? -6.695 -8.953 -3.528 1.00 80.94 187 CYS A N 1
ATOM 1464 C CA . CYS A 1 187 ? -6.469 -7.509 -3.692 1.00 80.94 187 CYS A CA 1
ATOM 1465 C C . CYS A 1 187 ? -7.215 -6.969 -4.915 1.00 80.94 187 CYS A C 1
ATOM 1467 O O . CYS A 1 187 ? -8.114 -6.157 -4.762 1.00 80.94 187 CYS A O 1
ATOM 1469 N N . GLY A 1 188 ? -6.859 -7.423 -6.122 1.00 81.38 188 GLY A N 1
ATOM 1470 C CA . GLY A 1 188 ? -7.530 -6.996 -7.357 1.00 81.38 188 GLY A CA 1
ATOM 1471 C C . GLY A 1 188 ? -7.352 -5.520 -7.737 1.00 81.38 188 GLY A C 1
ATOM 1472 O O . GLY A 1 188 ? -8.004 -5.073 -8.673 1.00 81.38 188 GLY A O 1
ATOM 1473 N N . SER A 1 189 ? -6.474 -4.778 -7.051 1.00 87.44 189 SER A N 1
ATOM 1474 C CA . SER A 1 189 ? -6.208 -3.365 -7.336 1.00 87.44 189 SER A CA 1
ATOM 1475 C C . SER A 1 189 ? -5.830 -3.151 -8.800 1.00 87.44 189 SER A C 1
ATOM 1477 O O . SER A 1 189 ? -4.900 -3.796 -9.300 1.00 87.44 189 SER A O 1
ATOM 1479 N N . LEU A 1 190 ? -6.540 -2.255 -9.483 1.00 90.56 190 LEU A N 1
ATOM 1480 C CA . LEU A 1 190 ? -6.234 -1.869 -10.854 1.00 90.56 190 LEU A CA 1
ATOM 1481 C C . LEU A 1 190 ? -4.973 -1.005 -10.858 1.00 90.56 190 LEU A C 1
ATOM 1483 O O . LEU A 1 190 ? -4.962 0.078 -10.280 1.00 90.56 190 LEU A O 1
ATOM 1487 N N . ILE A 1 191 ? -3.915 -1.486 -11.505 1.00 93.06 191 ILE A N 1
ATOM 1488 C CA . ILE A 1 191 ? -2.636 -0.779 -11.609 1.00 93.06 191 ILE A CA 1
ATOM 1489 C C . ILE A 1 191 ? -2.657 0.140 -12.830 1.00 93.06 191 ILE A C 1
ATOM 1491 O O . ILE A 1 191 ? -2.262 1.300 -12.731 1.00 93.06 191 ILE A O 1
ATOM 1495 N N . LEU A 1 192 ? -3.103 -0.379 -13.977 1.00 93.38 192 LEU A N 1
ATOM 1496 C CA . LEU A 1 192 ? -3.060 0.325 -15.255 1.00 93.38 192 LEU A CA 1
ATOM 1497 C C . LEU A 1 192 ? -4.159 -0.181 -16.195 1.00 93.38 192 LEU A C 1
ATOM 1499 O O . LEU A 1 192 ? -4.340 -1.388 -16.338 1.00 93.38 192 LEU A O 1
ATOM 1503 N N . LYS A 1 193 ? -4.852 0.730 -16.880 1.00 91.31 193 LYS A N 1
ATOM 1504 C CA . LYS A 1 193 ? -5.831 0.384 -17.919 1.00 91.31 193 LYS A CA 1
ATOM 1505 C C . LYS A 1 193 ? -5.177 -0.116 -19.215 1.00 91.31 193 LYS A C 1
ATOM 1507 O O . LYS A 1 193 ? -4.049 0.269 -19.533 1.00 91.31 193 LYS A O 1
ATOM 1512 N N . ALA A 1 194 ? -5.892 -0.936 -19.982 1.00 92.00 194 ALA A N 1
ATOM 1513 C CA . ALA A 1 194 ? -5.522 -1.340 -21.340 1.00 92.00 194 ALA A CA 1
ATOM 1514 C C . ALA A 1 194 ? -5.139 -0.125 -22.214 1.00 92.00 194 ALA A C 1
ATOM 1516 O O . ALA A 1 194 ? -5.747 0.939 -22.109 1.00 92.00 194 ALA A O 1
ATOM 1517 N N . GLY A 1 195 ? -4.119 -0.280 -23.060 1.00 91.94 195 GLY A N 1
ATOM 1518 C CA . GLY A 1 195 ? -3.634 0.743 -23.995 1.00 91.94 195 GLY A CA 1
ATOM 1519 C C . GLY A 1 195 ? -2.674 1.788 -23.413 1.00 91.94 195 GLY A C 1
ATOM 1520 O O . GLY A 1 195 ? -2.252 2.680 -24.138 1.00 91.94 195 GLY A O 1
ATOM 1521 N N . ASN A 1 196 ? -2.305 1.704 -22.131 1.00 92.19 196 ASN A N 1
ATOM 1522 C CA . ASN A 1 196 ? -1.519 2.746 -21.451 1.00 92.19 196 ASN A CA 1
ATOM 1523 C C . ASN A 1 196 ? -0.044 2.391 -21.186 1.00 92.19 196 ASN A C 1
ATOM 1525 O O . ASN A 1 196 ? 0.709 3.215 -20.664 1.00 92.19 196 ASN A O 1
ATOM 1529 N N . ALA A 1 197 ? 0.396 1.183 -21.535 1.00 94.44 197 ALA A N 1
ATOM 1530 C CA . ALA A 1 197 ? 1.792 0.765 -21.474 1.00 94.44 197 ALA A CA 1
ATOM 1531 C C . ALA A 1 197 ? 2.259 0.213 -22.813 1.00 94.44 197 ALA A C 1
ATOM 1533 O O . ALA A 1 197 ? 1.574 -0.595 -23.431 1.00 94.44 197 ALA A O 1
ATOM 1534 N N . LYS A 1 198 ? 3.484 0.559 -23.207 1.00 96.00 198 LYS A N 1
ATOM 1535 C CA . LYS A 1 198 ? 4.145 0.011 -24.395 1.00 96.00 198 LYS A CA 1
ATOM 1536 C C . LYS A 1 198 ? 4.906 -1.257 -24.035 1.00 96.00 198 LYS A C 1
ATOM 1538 O O . LYS A 1 198 ? 5.699 -1.259 -23.095 1.00 96.00 198 LYS A O 1
ATOM 1543 N N . TYR A 1 199 ? 4.720 -2.313 -24.818 1.00 95.44 199 TYR A N 1
ATOM 1544 C CA . TYR A 1 199 ? 5.468 -3.554 -24.652 1.00 95.44 199 TYR A CA 1
ATOM 1545 C C . TYR A 1 199 ? 6.937 -3.354 -25.043 1.00 95.44 199 TYR A C 1
ATOM 1547 O O . TYR A 1 199 ? 7.251 -2.798 -26.104 1.00 95.44 199 TYR A O 1
ATOM 1555 N N . ARG A 1 200 ? 7.855 -3.809 -24.193 1.00 94.94 200 ARG A N 1
ATOM 1556 C CA . ARG A 1 200 ? 9.298 -3.792 -24.438 1.00 94.94 200 ARG A CA 1
ATOM 1557 C C . ARG A 1 200 ? 9.912 -5.095 -23.962 1.00 94.94 200 ARG A C 1
ATOM 1559 O O . ARG A 1 200 ? 9.639 -5.542 -22.857 1.00 94.94 200 ARG A O 1
ATOM 1566 N N . ARG A 1 201 ? 10.793 -5.667 -24.776 1.00 93.44 201 ARG A N 1
ATOM 1567 C CA . ARG A 1 201 ? 11.645 -6.781 -24.369 1.00 93.44 201 ARG A CA 1
ATOM 1568 C C . ARG A 1 201 ? 13.061 -6.253 -24.206 1.00 93.44 201 ARG A C 1
ATOM 1570 O O . ARG A 1 201 ? 13.621 -5.720 -25.158 1.00 93.44 201 ARG A O 1
ATOM 1577 N N . THR A 1 202 ? 13.576 -6.291 -22.984 1.00 92.62 202 THR A N 1
ATOM 1578 C CA . THR A 1 202 ? 14.902 -5.758 -22.642 1.00 92.62 202 THR A CA 1
ATOM 1579 C C . THR A 1 202 ? 15.470 -6.495 -21.435 1.00 92.62 202 THR A C 1
ATOM 1581 O O . THR A 1 202 ? 14.790 -7.318 -20.820 1.00 92.62 202 THR A O 1
ATOM 1584 N N . HIS A 1 203 ? 16.722 -6.202 -21.105 1.00 91.50 203 HIS A N 1
ATOM 1585 C CA . HIS A 1 203 ? 17.456 -6.774 -19.988 1.00 91.50 203 HIS A CA 1
ATOM 1586 C C . HIS A 1 203 ? 16.650 -6.693 -18.685 1.00 91.50 203 HIS A C 1
ATOM 1588 O O . HIS A 1 203 ? 15.979 -5.701 -18.389 1.00 91.50 203 HIS A O 1
ATOM 1594 N N . SER A 1 204 ? 16.717 -7.767 -17.907 1.00 89.12 204 SER A N 1
ATOM 1595 C CA . SER A 1 204 ? 16.168 -7.822 -16.561 1.00 89.12 204 SER A CA 1
ATOM 1596 C C . SER A 1 204 ? 16.797 -6.747 -15.674 1.00 89.12 204 SER A C 1
ATOM 1598 O O . SER A 1 204 ? 17.900 -6.262 -15.929 1.00 89.12 204 SER A O 1
ATOM 1600 N N . PHE A 1 205 ? 16.086 -6.388 -14.613 1.00 86.50 205 PHE A N 1
ATOM 1601 C CA . PHE A 1 205 ? 16.529 -5.425 -13.620 1.00 86.50 205 PHE A CA 1
ATOM 1602 C C . PHE A 1 205 ? 16.412 -6.068 -12.246 1.00 86.50 205 PHE A C 1
ATOM 1604 O O . PHE A 1 205 ? 15.391 -6.676 -11.916 1.00 86.50 205 PHE A O 1
ATOM 1611 N N . GLN A 1 206 ? 17.458 -5.931 -11.438 1.00 86.44 206 GLN A N 1
ATOM 1612 C CA . GLN A 1 206 ? 17.464 -6.477 -10.093 1.00 86.44 206 GLN A CA 1
ATOM 1613 C C . GLN A 1 206 ? 16.597 -5.610 -9.170 1.00 86.44 206 GLN A C 1
ATOM 1615 O O . GLN A 1 206 ? 16.996 -4.524 -8.759 1.00 86.44 206 GLN A O 1
ATOM 1620 N N . LEU A 1 207 ? 15.388 -6.091 -8.874 1.00 84.25 207 LEU A N 1
ATOM 1621 C CA . LEU A 1 207 ? 14.418 -5.403 -8.015 1.00 84.25 207 LEU A CA 1
ATOM 1622 C C . LEU A 1 207 ? 14.610 -5.724 -6.525 1.00 84.25 207 LEU A C 1
ATOM 1624 O O . LEU A 1 207 ? 14.264 -4.915 -5.665 1.00 84.25 207 LEU A O 1
ATOM 1628 N N . GLU A 1 208 ? 15.174 -6.891 -6.226 1.00 81.19 208 GLU A N 1
ATOM 1629 C CA . GLU A 1 208 ? 15.467 -7.374 -4.881 1.00 81.19 208 GLU A CA 1
ATOM 1630 C C . GLU A 1 208 ? 16.974 -7.378 -4.591 1.00 81.19 208 GLU A C 1
ATOM 1632 O O . GLU A 1 208 ? 17.775 -7.686 -5.478 1.00 81.19 208 GLU A O 1
ATOM 1637 N N . PRO A 1 209 ? 17.388 -7.145 -3.332 1.00 75.50 209 PRO A N 1
ATOM 1638 C CA . PRO A 1 209 ? 18.713 -7.540 -2.868 1.00 75.50 209 PRO A CA 1
ATOM 1639 C C . PRO A 1 209 ? 19.031 -9.008 -3.230 1.00 75.50 209 PRO A C 1
ATOM 1641 O O . PRO A 1 209 ? 18.129 -9.844 -3.112 1.00 75.50 209 PRO A O 1
ATOM 1644 N N . PRO A 1 210 ? 20.284 -9.345 -3.610 1.00 68.44 210 PRO A N 1
ATOM 1645 C CA . PRO A 1 210 ? 20.667 -10.689 -4.072 1.00 68.44 210 PRO A CA 1
ATOM 1646 C C . PRO A 1 210 ? 20.255 -11.828 -3.129 1.00 68.44 210 PRO A C 1
ATOM 1648 O O . PRO A 1 210 ? 19.898 -12.908 -3.585 1.00 68.44 210 PRO A O 1
ATOM 1651 N N . ASP A 1 211 ? 20.256 -11.560 -1.822 1.00 70.38 211 ASP A N 1
ATOM 1652 C CA . ASP A 1 211 ? 19.991 -12.551 -0.775 1.00 70.38 211 ASP A CA 1
ATOM 1653 C C . ASP A 1 211 ? 18.525 -12.578 -0.306 1.00 70.38 211 ASP A C 1
ATOM 1655 O O . ASP A 1 211 ? 18.192 -13.224 0.690 1.00 70.38 211 ASP A O 1
ATOM 1659 N N . SER A 1 212 ? 17.632 -11.844 -0.976 1.00 73.88 212 SER A N 1
ATOM 1660 C CA . SER A 1 212 ? 16.232 -11.723 -0.567 1.00 73.88 212 SER A CA 1
ATOM 1661 C C . SER A 1 212 ? 15.279 -12.376 -1.562 1.00 73.88 212 SER A C 1
ATOM 1663 O O . SER A 1 212 ? 15.435 -12.269 -2.775 1.00 73.88 212 SER A O 1
ATOM 1665 N N . ASN A 1 213 ? 14.265 -13.059 -1.029 1.00 74.50 213 ASN A N 1
ATOM 1666 C CA . ASN A 1 213 ? 13.209 -13.653 -1.836 1.00 74.50 213 ASN A CA 1
ATOM 1667 C C . ASN A 1 213 ? 12.083 -12.638 -2.086 1.00 74.50 213 ASN A C 1
ATOM 1669 O O . ASN A 1 213 ? 11.721 -11.900 -1.163 1.00 74.50 213 ASN A O 1
ATOM 1673 N N . PRO A 1 214 ? 11.491 -12.621 -3.293 1.00 77.19 214 PRO A N 1
ATOM 1674 C CA . PRO A 1 214 ? 10.351 -11.783 -3.599 1.00 77.19 214 PRO A CA 1
ATOM 1675 C C . PRO A 1 214 ? 9.130 -12.238 -2.798 1.00 77.19 214 PRO A C 1
ATOM 1677 O O . PRO A 1 214 ? 8.967 -13.410 -2.449 1.00 77.19 214 PRO A O 1
ATOM 1680 N N . ILE A 1 215 ? 8.253 -11.282 -2.514 1.00 75.06 215 ILE 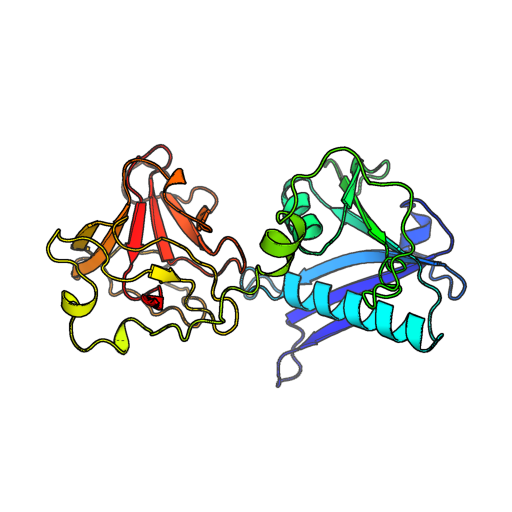A N 1
ATOM 1681 C CA . ILE A 1 215 ? 7.028 -11.514 -1.754 1.00 75.06 215 ILE A CA 1
ATOM 1682 C C . ILE A 1 215 ? 6.054 -12.360 -2.590 1.00 75.06 215 ILE A C 1
ATOM 1684 O O . ILE A 1 215 ? 5.663 -11.896 -3.661 1.00 75.06 215 ILE A O 1
ATOM 1688 N N . PRO A 1 216 ? 5.566 -13.529 -2.123 1.00 76.06 216 PRO A N 1
ATOM 1689 C CA . PRO A 1 216 ? 4.544 -14.282 -2.852 1.00 76.06 216 PRO A CA 1
ATOM 1690 C C . PRO A 1 216 ? 3.310 -13.412 -3.172 1.00 76.06 216 PRO A C 1
ATOM 1692 O O . PRO A 1 216 ? 2.868 -12.648 -2.306 1.00 76.06 216 PRO A O 1
ATOM 1695 N N . PRO A 1 217 ? 2.732 -13.495 -4.387 1.00 81.81 217 PRO A N 1
ATOM 1696 C CA . PRO A 1 217 ? 2.994 -14.461 -5.464 1.00 81.81 217 PRO A CA 1
ATOM 1697 C C . PRO A 1 217 ? 4.078 -14.033 -6.478 1.00 81.81 217 PRO A C 1
ATOM 1699 O O . PRO A 1 217 ? 4.143 -14.586 -7.575 1.00 81.81 217 PRO A O 1
ATOM 1702 N N . LEU A 1 218 ? 4.903 -13.031 -6.164 1.00 85.56 218 LEU A N 1
ATOM 1703 C CA . LEU A 1 218 ? 5.917 -12.529 -7.089 1.00 85.56 218 LEU A CA 1
ATOM 1704 C C . LEU A 1 218 ? 7.018 -13.563 -7.332 1.00 85.56 218 LEU A C 1
ATOM 1706 O O . LEU A 1 218 ? 7.505 -14.212 -6.409 1.00 85.56 218 LEU A O 1
ATOM 1710 N N . GLN A 1 219 ? 7.419 -13.687 -8.594 1.00 82.31 219 GLN A N 1
ATOM 1711 C CA . GLN A 1 219 ? 8.482 -14.589 -9.024 1.00 82.31 219 GLN A CA 1
ATOM 1712 C C . GLN A 1 219 ? 9.829 -13.865 -9.074 1.00 82.31 219 GLN A C 1
ATOM 1714 O O . GLN A 1 219 ? 9.901 -12.654 -9.321 1.00 82.31 219 GLN A O 1
ATOM 1719 N N . HIS A 1 220 ? 10.907 -14.620 -8.867 1.00 85.56 220 HIS A N 1
ATOM 1720 C CA . HIS A 1 220 ? 12.269 -14.132 -9.078 1.00 85.56 220 HIS A CA 1
ATOM 1721 C C . HIS A 1 220 ? 12.452 -13.730 -10.539 1.00 85.56 220 HIS A C 1
ATOM 1723 O O . HIS A 1 220 ? 12.098 -14.488 -11.444 1.00 85.56 220 HIS A O 1
ATOM 1729 N N . LEU A 1 221 ? 12.986 -12.530 -10.766 1.00 87.81 221 LEU A N 1
ATOM 1730 C CA . LEU A 1 221 ? 13.407 -12.143 -12.107 1.00 87.81 221 LEU A CA 1
ATOM 1731 C C . LEU A 1 221 ? 14.770 -12.782 -12.395 1.00 87.81 221 LEU A C 1
ATOM 1733 O O . LEU A 1 221 ? 15.610 -12.843 -11.495 1.00 87.81 221 LEU A O 1
ATOM 1737 N N . PRO A 1 222 ? 15.016 -13.260 -13.626 1.00 87.38 222 PRO A N 1
ATOM 1738 C CA . PRO A 1 222 ? 16.323 -13.789 -13.987 1.00 87.38 222 PRO A CA 1
ATOM 1739 C C . PRO A 1 222 ? 17.384 -12.682 -13.885 1.00 87.38 222 PRO A C 1
ATOM 1741 O O . PRO A 1 222 ? 17.065 -11.510 -14.107 1.00 87.38 222 PRO A O 1
ATOM 1744 N N . PRO A 1 223 ? 18.646 -13.008 -13.570 1.00 85.19 223 PRO A N 1
ATOM 1745 C CA . PRO A 1 223 ? 19.695 -12.003 -13.488 1.00 85.19 223 PRO A CA 1
ATOM 1746 C C . PRO A 1 223 ? 19.979 -11.378 -14.870 1.00 85.19 223 PRO A C 1
ATOM 1748 O O . PRO A 1 223 ? 19.874 -12.067 -15.898 1.00 85.19 223 PRO A O 1
ATOM 1751 N N . PRO A 1 224 ? 20.368 -10.089 -14.928 1.00 85.06 224 PRO A N 1
ATOM 1752 C CA . PRO A 1 224 ? 20.912 -9.493 -16.147 1.00 85.06 224 PRO A CA 1
ATOM 1753 C C . PRO A 1 224 ? 22.139 -10.301 -16.628 1.00 85.06 224 PRO A C 1
ATOM 1755 O O . PRO A 1 224 ? 22.900 -10.782 -15.788 1.00 85.06 224 PRO A O 1
ATOM 1758 N N . PRO A 1 225 ? 22.364 -10.472 -17.945 1.00 88.38 225 PRO A N 1
ATOM 1759 C CA . PRO A 1 225 ? 21.744 -9.744 -19.046 1.00 88.38 225 PRO A CA 1
ATOM 1760 C C . PRO A 1 225 ? 20.483 -10.402 -19.640 1.00 88.38 225 PRO A C 1
ATOM 1762 O O . PRO A 1 225 ? 20.086 -10.069 -20.751 1.00 88.38 225 PRO A O 1
ATOM 1765 N N . THR A 1 226 ? 19.841 -11.338 -18.938 1.00 91.44 226 THR A N 1
ATOM 1766 C CA . THR A 1 226 ? 18.667 -12.049 -19.473 1.00 91.44 226 THR A CA 1
ATOM 1767 C C . THR A 1 226 ? 17.552 -11.077 -19.854 1.00 91.44 226 THR A C 1
ATOM 1769 O O . THR A 1 226 ? 17.137 -10.267 -19.027 1.00 91.44 226 THR A O 1
ATOM 1772 N N . GLU A 1 227 ? 17.041 -11.167 -21.081 1.00 93.00 227 GLU A N 1
ATOM 1773 C CA . GLU A 1 227 ? 15.924 -10.335 -21.525 1.00 93.00 227 GLU A CA 1
ATOM 1774 C C . GLU A 1 227 ? 14.581 -10.866 -21.025 1.00 93.00 227 GLU A C 1
ATOM 1776 O O . GLU A 1 227 ? 14.277 -12.056 -21.150 1.00 93.00 227 GLU A O 1
ATOM 1781 N N . ILE A 1 228 ? 13.751 -9.957 -20.520 1.00 92.94 228 ILE A N 1
ATOM 1782 C CA . ILE A 1 228 ? 12.390 -10.233 -20.068 1.00 92.94 228 ILE A CA 1
ATOM 1783 C C . ILE A 1 228 ? 11.404 -9.228 -20.659 1.00 92.94 228 ILE A C 1
ATOM 1785 O O . ILE A 1 228 ? 11.775 -8.220 -21.267 1.00 92.94 228 ILE A O 1
ATOM 1789 N N . ASP A 1 229 ? 10.129 -9.530 -20.460 1.00 94.38 229 ASP A N 1
ATOM 1790 C CA . ASP A 1 229 ? 9.011 -8.733 -20.931 1.00 94.38 229 ASP A CA 1
ATOM 1791 C C . ASP A 1 229 ? 8.660 -7.627 -19.930 1.00 94.38 229 ASP A C 1
ATOM 1793 O O . ASP A 1 229 ? 8.403 -7.882 -18.749 1.00 94.38 229 ASP A O 1
ATOM 1797 N N . TRP A 1 230 ? 8.623 -6.394 -20.425 1.00 95.56 230 TRP A N 1
ATOM 1798 C CA . TRP A 1 230 ? 8.346 -5.182 -19.670 1.00 95.56 230 TRP A CA 1
ATOM 1799 C C . TRP A 1 230 ? 7.195 -4.386 -20.283 1.00 95.56 230 TRP A C 1
ATOM 1801 O O . TRP A 1 230 ? 7.031 -4.298 -21.502 1.00 95.56 230 TRP A O 1
ATOM 1811 N N . TRP A 1 231 ? 6.457 -3.724 -19.405 1.00 96.81 231 TRP A N 1
ATOM 1812 C CA . TRP A 1 231 ? 5.517 -2.661 -19.711 1.00 96.81 231 TRP A CA 1
ATOM 1813 C C . TRP A 1 231 ? 6.170 -1.323 -19.391 1.00 96.81 231 TRP A C 1
ATOM 1815 O O . TRP A 1 231 ? 6.493 -1.047 -18.235 1.00 96.81 231 TRP A O 1
ATOM 1825 N N . LEU A 1 232 ? 6.380 -0.508 -20.422 1.00 97.00 232 LEU A N 1
ATOM 1826 C CA . LEU A 1 232 ? 6.899 0.847 -20.300 1.00 97.00 232 LEU A CA 1
ATOM 1827 C C . LEU A 1 232 ? 5.737 1.840 -20.283 1.00 97.00 232 LEU A C 1
ATOM 1829 O O . LEU A 1 232 ? 5.028 1.987 -21.281 1.00 97.00 232 LEU A O 1
ATOM 1833 N N . VAL A 1 233 ? 5.586 2.552 -19.173 1.00 95.94 233 VAL A N 1
ATOM 1834 C CA . VAL A 1 233 ? 4.626 3.647 -19.012 1.00 95.94 233 VAL A CA 1
ATOM 1835 C C . VAL A 1 233 ? 5.383 4.969 -19.061 1.00 95.94 233 VAL A C 1
ATOM 1837 O O . VAL A 1 233 ? 6.396 5.143 -18.385 1.00 95.94 233 VAL A O 1
ATOM 1840 N N . THR A 1 234 ? 4.910 5.885 -19.902 1.00 92.75 234 THR A N 1
ATOM 1841 C CA . THR A 1 234 ? 5.468 7.227 -20.113 1.00 92.75 234 THR A CA 1
ATOM 1842 C C . THR A 1 234 ? 4.348 8.192 -20.504 1.00 92.75 234 THR A C 1
ATOM 1844 O O . THR A 1 234 ? 3.328 7.751 -21.031 1.00 92.75 234 THR A O 1
ATOM 1847 N N . PRO A 1 235 ? 4.519 9.511 -20.313 1.00 89.56 235 PRO A N 1
ATOM 1848 C CA . PRO A 1 235 ? 5.655 10.176 -19.662 1.00 89.56 235 PRO A CA 1
ATOM 1849 C C . PRO A 1 235 ? 5.439 10.426 -18.162 1.00 89.56 235 PRO A C 1
ATOM 1851 O O . PRO A 1 235 ? 6.307 10.989 -17.500 1.00 89.56 235 PRO A O 1
ATOM 1854 N N . SER A 1 236 ? 4.260 10.093 -17.637 1.00 86.31 236 SER A N 1
ATOM 1855 C CA . SER A 1 236 ? 3.789 10.576 -16.342 1.00 86.31 236 SER A CA 1
ATOM 1856 C C . SER A 1 236 ? 3.314 9.430 -15.451 1.00 86.31 236 SER A C 1
ATOM 1858 O O . SER A 1 236 ? 2.644 8.522 -15.946 1.00 86.31 236 SER A O 1
ATOM 1860 N N . PRO A 1 237 ? 3.573 9.489 -14.132 1.00 85.31 237 PRO A N 1
ATOM 1861 C CA . PRO A 1 237 ? 3.050 8.503 -13.194 1.00 85.31 237 PRO A CA 1
ATOM 1862 C C . PRO A 1 237 ? 1.528 8.617 -13.006 1.00 85.31 237 PRO A C 1
ATOM 1864 O O . PRO A 1 237 ? 0.923 7.678 -12.508 1.00 85.31 237 PRO A O 1
ATOM 1867 N N . TYR A 1 238 ? 0.897 9.723 -13.428 1.00 86.50 238 TYR A N 1
ATOM 1868 C CA . TYR A 1 238 ? -0.561 9.917 -13.351 1.00 86.50 238 TYR A CA 1
ATOM 1869 C C . TYR A 1 238 ? -1.363 9.013 -14.298 1.00 86.50 238 TYR A C 1
ATOM 1871 O O . TYR A 1 238 ? -2.585 9.028 -14.260 1.00 86.50 238 TYR A O 1
ATOM 1879 N N . ILE A 1 239 ? -0.685 8.258 -15.164 1.00 88.50 239 ILE A N 1
ATOM 1880 C CA . ILE A 1 239 ? -1.316 7.254 -16.027 1.00 88.50 239 ILE A CA 1
ATOM 1881 C C . ILE A 1 239 ? -1.687 6.002 -15.210 1.00 88.50 239 ILE A C 1
ATOM 1883 O O . ILE A 1 239 ? -2.575 5.246 -15.594 1.00 88.50 239 ILE A O 1
ATOM 1887 N N . PHE A 1 240 ? -1.015 5.772 -14.079 1.00 91.94 240 PHE A N 1
ATOM 1888 C CA . PHE A 1 240 ? -1.360 4.685 -13.173 1.00 91.94 240 PHE A CA 1
ATOM 1889 C C . PHE A 1 240 ? -2.610 5.003 -12.360 1.00 91.94 240 PHE A C 1
ATOM 1891 O O . PHE A 1 240 ? -2.794 6.125 -11.899 1.00 91.94 240 PHE A O 1
ATOM 1898 N N . GLU A 1 241 ? -3.398 3.966 -12.099 1.00 89.94 241 GLU A N 1
ATOM 1899 C CA . GLU A 1 241 ? -4.594 4.056 -11.265 1.00 89.94 241 GLU A CA 1
ATOM 1900 C C . GLU A 1 241 ? -4.215 3.925 -9.778 1.00 89.94 241 GLU A C 1
ATOM 1902 O O . GLU A 1 241 ? -4.431 4.845 -8.995 1.00 89.94 241 GLU A O 1
ATOM 1907 N N . ASN A 1 242 ? -3.579 2.810 -9.382 1.00 86.75 242 ASN A N 1
ATOM 1908 C CA . ASN A 1 242 ? -3.255 2.513 -7.976 1.00 86.75 242 ASN A CA 1
ATOM 1909 C C . ASN A 1 242 ? -1.819 1.992 -7.778 1.00 86.75 242 ASN A C 1
ATOM 1911 O O . ASN A 1 242 ? -1.595 0.878 -7.287 1.00 86.75 242 ASN A O 1
ATOM 1915 N N . ILE A 1 243 ? -0.818 2.808 -8.129 1.00 92.12 243 ILE A N 1
ATOM 1916 C CA . ILE A 1 243 ? 0.602 2.484 -7.917 1.00 92.12 243 ILE A CA 1
ATOM 1917 C C . ILE A 1 243 ? 1.224 3.267 -6.750 1.00 92.12 243 ILE A C 1
ATOM 1919 O O . ILE A 1 243 ? 0.975 4.454 -6.557 1.00 92.12 243 ILE A O 1
ATOM 1923 N N . GLY A 1 244 ? 2.068 2.592 -5.972 1.00 87.19 244 GLY A N 1
ATOM 1924 C CA . GLY A 1 244 ? 2.919 3.169 -4.938 1.00 87.19 244 GLY A CA 1
ATOM 1925 C C . GLY A 1 244 ? 4.387 3.215 -5.364 1.00 87.19 244 GLY A C 1
ATOM 1926 O O . GLY A 1 244 ? 4.852 2.379 -6.139 1.00 87.19 244 GLY A O 1
ATOM 1927 N N . PHE A 1 245 ? 5.132 4.177 -4.816 1.00 90.62 245 PHE A N 1
ATOM 1928 C CA . PHE A 1 245 ? 6.569 4.337 -5.043 1.00 90.62 245 PHE A CA 1
ATOM 1929 C C . PHE A 1 245 ? 7.335 4.183 -3.730 1.00 90.62 245 PHE A C 1
ATOM 1931 O O . PHE A 1 245 ? 6.999 4.809 -2.721 1.00 90.62 245 PHE A O 1
ATOM 1938 N N . SER A 1 246 ? 8.393 3.372 -3.731 1.00 84.69 246 SER A N 1
ATOM 1939 C CA . SER A 1 246 ? 9.273 3.245 -2.571 1.00 84.69 246 SER A CA 1
ATOM 1940 C C . SER A 1 246 ? 10.077 4.524 -2.317 1.00 84.69 246 SER A C 1
ATOM 1942 O O . SER A 1 246 ? 10.222 5.399 -3.176 1.00 84.69 246 SER A O 1
ATOM 1944 N N . LYS A 1 247 ? 10.710 4.587 -1.139 1.00 83.38 247 LYS A N 1
ATOM 1945 C CA . LYS A 1 247 ? 11.856 5.482 -0.948 1.00 83.38 247 LYS A CA 1
ATOM 1946 C C . LYS A 1 247 ? 12.933 5.148 -1.983 1.00 83.38 247 LYS A C 1
ATOM 1948 O O . LYS A 1 247 ? 13.086 3.985 -2.360 1.00 83.38 247 LYS A O 1
ATOM 1953 N N . ALA A 1 248 ? 13.660 6.173 -2.410 1.00 82.75 248 ALA A N 1
ATOM 1954 C CA . ALA A 1 248 ? 14.796 6.027 -3.302 1.00 82.75 248 ALA A CA 1
ATOM 1955 C C . ALA A 1 248 ? 15.835 5.059 -2.713 1.00 82.75 248 ALA A C 1
ATOM 1957 O O . ALA A 1 248 ? 16.324 5.275 -1.602 1.00 82.75 248 ALA A O 1
ATOM 1958 N N . VAL A 1 249 ? 16.177 4.023 -3.470 1.00 78.12 249 VAL A N 1
ATOM 1959 C CA . VAL A 1 249 ? 17.288 3.111 -3.189 1.00 78.12 249 VAL A CA 1
ATOM 1960 C C . VAL A 1 249 ? 18.476 3.447 -4.100 1.00 78.12 249 VAL A C 1
ATOM 1962 O O . VAL A 1 249 ? 18.266 3.992 -5.192 1.00 78.12 249 VAL A O 1
ATOM 1965 N N . PRO A 1 250 ? 19.726 3.175 -3.675 1.00 73.94 250 PRO A N 1
ATOM 1966 C CA . PRO A 1 250 ? 20.891 3.323 -4.543 1.00 73.94 250 PRO A CA 1
ATOM 1967 C C . PRO A 1 250 ? 20.700 2.488 -5.816 1.00 73.94 250 PRO A C 1
ATOM 1969 O O . PRO A 1 250 ? 20.550 1.272 -5.739 1.00 73.94 250 PRO A O 1
ATOM 1972 N N . GLY A 1 251 ? 20.625 3.156 -6.967 1.00 61.31 251 GLY A N 1
ATOM 1973 C CA . GLY A 1 251 ? 20.395 2.522 -8.262 1.00 61.31 251 GLY A CA 1
ATOM 1974 C C . GLY A 1 251 ? 21.681 2.130 -8.983 1.00 61.31 251 GLY A C 1
ATOM 1975 O O . GLY A 1 251 ? 22.791 2.463 -8.563 1.00 61.31 251 GLY A O 1
ATOM 1976 N N . ILE A 1 252 ? 21.512 1.456 -10.121 1.00 51.47 252 ILE A N 1
ATOM 1977 C CA . ILE A 1 252 ? 22.590 1.189 -11.075 1.00 51.47 252 ILE A CA 1
ATOM 1978 C C . ILE A 1 252 ? 22.893 2.501 -11.817 1.00 51.47 252 ILE A C 1
ATOM 1980 O O . ILE A 1 252 ? 22.070 2.983 -12.588 1.00 51.47 252 ILE A O 1
ATOM 1984 N N . GLY A 1 253 ? 24.073 3.079 -11.566 1.00 50.12 253 GLY A N 1
ATOM 1985 C CA . GLY A 1 253 ? 24.576 4.277 -12.250 1.00 50.12 253 GLY A CA 1
ATOM 1986 C C . GLY A 1 253 ? 24.040 5.599 -11.694 1.00 50.12 253 GLY A C 1
ATOM 1987 O O . GLY A 1 253 ? 23.070 6.124 -12.220 1.00 50.12 253 GLY A O 1
ATOM 1988 N N . GLN A 1 254 ? 24.697 6.143 -10.656 1.00 51.44 254 GLN A N 1
ATOM 1989 C CA . GLN A 1 254 ? 24.571 7.494 -10.044 1.00 51.44 254 GLN A CA 1
ATOM 1990 C C . GLN A 1 254 ? 23.167 8.045 -9.691 1.00 51.44 254 GLN A C 1
ATOM 1992 O O . GLN A 1 254 ? 23.068 9.006 -8.931 1.00 51.44 254 GLN A O 1
ATOM 1997 N N . SER A 1 255 ? 22.085 7.445 -10.172 1.00 64.81 255 SER A N 1
ATOM 1998 C CA . SER A 1 255 ? 20.716 7.920 -10.066 1.00 64.81 255 SER A CA 1
ATOM 1999 C C . SER A 1 255 ? 19.930 7.032 -9.106 1.00 64.81 255 SER A C 1
ATOM 2001 O O . SER A 1 255 ? 20.028 5.802 -9.085 1.00 64.81 255 SER A O 1
ATOM 2003 N N . LYS A 1 256 ? 19.177 7.689 -8.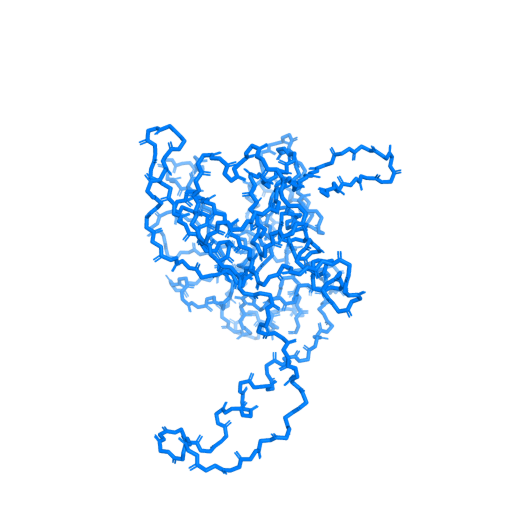228 1.00 83.81 256 LYS A N 1
ATOM 2004 C CA . LYS A 1 256 ? 18.330 7.043 -7.229 1.00 83.81 256 LYS A CA 1
ATOM 2005 C C . LYS A 1 256 ? 17.172 6.333 -7.927 1.00 83.81 256 LYS A C 1
ATOM 2007 O O . LYS A 1 256 ? 16.499 6.926 -8.764 1.00 83.81 256 LYS A O 1
ATOM 2012 N N . THR A 1 257 ? 16.933 5.073 -7.579 1.00 88.88 257 THR A N 1
ATOM 2013 C CA . THR A 1 257 ? 15.857 4.257 -8.161 1.00 88.88 257 THR A CA 1
ATOM 2014 C C . THR A 1 257 ? 14.691 4.151 -7.184 1.00 88.88 257 THR A C 1
ATOM 2016 O O . THR A 1 257 ? 14.900 4.010 -5.980 1.00 88.88 257 THR A O 1
ATOM 2019 N N . LYS A 1 258 ? 13.456 4.210 -7.680 1.00 90.44 258 LYS A N 1
ATOM 2020 C CA . LYS A 1 258 ? 12.233 3.945 -6.912 1.00 90.44 258 LYS A CA 1
ATOM 2021 C C . LYS A 1 258 ? 11.614 2.645 -7.401 1.00 90.44 258 LYS A C 1
ATOM 2023 O O . LYS A 1 258 ? 11.542 2.407 -8.602 1.00 90.44 258 LYS A O 1
ATOM 2028 N N . LEU A 1 259 ? 11.180 1.806 -6.469 1.00 91.50 259 LEU A N 1
ATOM 2029 C CA . LEU A 1 259 ? 10.490 0.556 -6.763 1.00 91.50 259 LEU A CA 1
ATOM 2030 C C . LEU A 1 259 ? 8.983 0.797 -6.794 1.00 91.50 259 LEU A C 1
ATOM 2032 O O . LEU A 1 259 ? 8.457 1.556 -5.975 1.00 91.50 259 LEU A O 1
ATOM 2036 N N . LEU A 1 260 ? 8.304 0.133 -7.723 1.00 93.62 260 LEU A N 1
ATOM 2037 C CA . LEU A 1 260 ? 6.860 0.225 -7.906 1.00 93.62 260 LEU A CA 1
ATOM 2038 C C . LEU A 1 260 ? 6.160 -0.864 -7.086 1.00 93.62 260 LEU A C 1
ATOM 2040 O O . LEU A 1 260 ? 6.518 -2.041 -7.174 1.00 93.62 260 LEU A O 1
ATOM 2044 N N . THR A 1 261 ? 5.156 -0.481 -6.302 1.00 92.56 261 THR A N 1
ATOM 2045 C CA . THR A 1 261 ? 4.358 -1.376 -5.449 1.00 92.56 261 THR A CA 1
ATOM 2046 C C . THR A 1 261 ? 2.866 -1.152 -5.680 1.00 92.56 261 THR A C 1
ATOM 2048 O O . THR A 1 261 ? 2.460 -0.133 -6.224 1.00 92.56 261 THR A O 1
ATOM 2051 N N . CYS A 1 262 ? 2.016 -2.076 -5.246 1.00 88.88 262 CYS A N 1
ATOM 2052 C CA . CYS A 1 262 ? 0.571 -1.856 -5.203 1.00 88.88 262 CYS A CA 1
ATOM 2053 C C . CYS A 1 262 ? 0.245 -0.771 -4.170 1.00 88.88 262 CYS A C 1
ATOM 2055 O O . CYS A 1 262 ? 0.723 -0.865 -3.037 1.00 88.88 262 CYS A O 1
ATOM 2057 N N . ALA A 1 263 ? -0.573 0.222 -4.531 1.00 79.56 263 ALA A N 1
ATOM 2058 C CA . ALA A 1 263 ? -0.985 1.272 -3.595 1.00 79.56 263 ALA A CA 1
ATOM 2059 C C . ALA A 1 263 ? -1.971 0.776 -2.521 1.00 79.56 263 ALA A C 1
ATOM 2061 O O . ALA A 1 263 ? -2.064 1.378 -1.454 1.00 79.56 263 ALA A O 1
ATOM 2062 N N . GLU A 1 264 ? -2.688 -0.324 -2.774 1.00 80.06 264 GLU A N 1
ATOM 2063 C CA . GLU A 1 264 ? -3.685 -0.857 -1.836 1.00 80.06 264 GLU A CA 1
ATOM 2064 C C . GLU A 1 264 ? -3.114 -1.859 -0.829 1.00 80.06 264 GLU A C 1
ATOM 2066 O O . GLU A 1 264 ? -3.438 -1.811 0.357 1.00 80.06 264 GLU A O 1
ATOM 2071 N N . CYS A 1 265 ? -2.295 -2.811 -1.288 1.00 80.31 265 CYS A N 1
ATOM 2072 C CA . CYS A 1 265 ? -1.801 -3.905 -0.443 1.00 80.31 265 CYS A CA 1
ATOM 2073 C C . CYS A 1 265 ? -0.291 -3.881 -0.193 1.00 80.31 265 CYS A C 1
ATOM 2075 O O . CYS A 1 265 ? 0.226 -4.819 0.419 1.00 80.31 265 CYS A O 1
ATOM 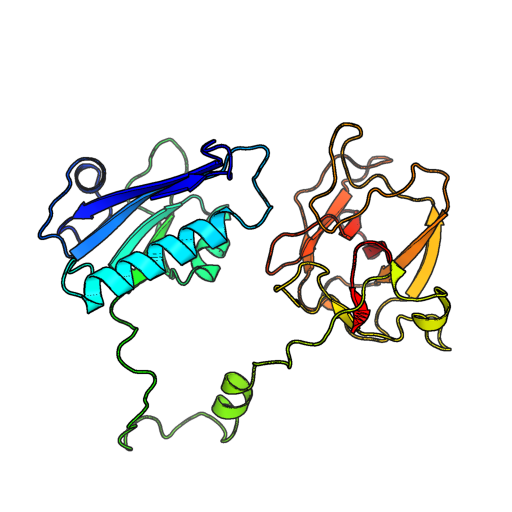2077 N N . ASP A 1 266 ? 0.412 -2.851 -0.680 1.00 84.50 266 ASP A N 1
ATOM 2078 C CA . ASP A 1 266 ? 1.870 -2.692 -0.583 1.00 84.50 266 ASP A CA 1
ATOM 2079 C C . ASP A 1 266 ? 2.697 -3.827 -1.217 1.00 84.50 266 ASP A C 1
ATOM 2081 O O . ASP A 1 266 ? 3.917 -3.872 -1.051 1.00 84.50 266 ASP A O 1
ATOM 2085 N N . LEU A 1 267 ? 2.071 -4.748 -1.960 1.00 85.81 267 LEU A N 1
ATOM 2086 C CA . LEU A 1 267 ? 2.792 -5.823 -2.637 1.00 85.81 267 LEU A CA 1
ATOM 2087 C C . LEU A 1 267 ? 3.745 -5.238 -3.686 1.00 85.81 267 LEU A C 1
ATOM 2089 O O . LEU A 1 267 ? 3.335 -4.436 -4.520 1.00 85.81 267 LEU A O 1
ATOM 2093 N N . GLY A 1 268 ? 4.997 -5.682 -3.682 1.00 87.62 268 GLY A N 1
ATOM 2094 C CA . GLY A 1 268 ? 5.993 -5.306 -4.674 1.00 87.62 268 GLY A CA 1
ATOM 2095 C C . GLY A 1 268 ? 7.345 -5.975 -4.406 1.00 87.62 268 GLY A C 1
ATOM 2096 O O . GLY A 1 268 ? 7.476 -6.743 -3.455 1.00 87.62 268 GLY A O 1
ATOM 2097 N N . ALA A 1 269 ? 8.361 -5.716 -5.226 1.00 91.69 269 ALA A N 1
ATOM 2098 C CA . ALA A 1 269 ? 8.357 -4.739 -6.318 1.00 91.69 269 ALA A CA 1
ATOM 2099 C C . ALA A 1 269 ? 7.814 -5.318 -7.638 1.00 91.69 269 ALA A C 1
ATOM 2101 O O . ALA A 1 269 ? 8.234 -6.387 -8.078 1.00 91.69 269 ALA A O 1
ATOM 2102 N N . PHE A 1 270 ? 6.912 -4.596 -8.306 1.00 93.62 270 PHE A N 1
ATOM 2103 C CA . PHE A 1 270 ? 6.460 -4.931 -9.665 1.00 93.62 270 PHE A CA 1
ATOM 2104 C C . PHE A 1 270 ? 7.421 -4.425 -10.738 1.00 93.62 270 PHE A C 1
ATOM 2106 O O . PHE A 1 270 ? 7.415 -4.915 -11.865 1.00 93.62 270 PHE A O 1
ATOM 2113 N N . GLY A 1 271 ? 8.224 -3.421 -10.397 1.00 93.69 271 GLY A N 1
ATOM 2114 C CA . GLY A 1 271 ? 8.960 -2.643 -11.369 1.00 93.69 271 GLY A CA 1
ATOM 2115 C C . GLY A 1 271 ? 9.817 -1.559 -10.737 1.00 93.69 271 GLY A C 1
ATOM 2116 O O . GLY A 1 271 ? 9.914 -1.471 -9.509 1.00 93.69 271 GLY A O 1
ATOM 2117 N N . TRP A 1 272 ? 10.415 -0.725 -11.580 1.00 93.94 272 TRP A N 1
ATOM 2118 C CA . TRP A 1 272 ? 11.286 0.368 -11.159 1.00 93.94 272 TRP A CA 1
ATOM 2119 C C . TRP A 1 272 ? 11.100 1.635 -12.007 1.00 93.94 272 TRP A C 1
ATOM 2121 O O . TRP A 1 272 ? 10.595 1.601 -13.131 1.00 93.94 272 TRP A O 1
ATOM 2131 N N . SER A 1 273 ? 11.519 2.767 -11.451 1.00 93.56 273 SER A N 1
ATOM 2132 C CA . SER A 1 273 ? 11.665 4.037 -12.159 1.00 93.56 273 SER A CA 1
ATOM 2133 C C . SER A 1 273 ? 12.852 4.818 -11.603 1.00 93.56 273 SER A C 1
ATOM 2135 O O . SER A 1 273 ? 13.261 4.629 -10.453 1.00 93.56 273 SER A O 1
ATOM 2137 N N . GLN A 1 274 ? 13.407 5.727 -12.398 1.00 91.44 274 GLN A N 1
ATOM 2138 C CA . GLN A 1 274 ? 14.418 6.662 -11.903 1.00 91.44 274 GLN A CA 1
ATOM 2139 C C . GLN A 1 274 ? 13.750 7.807 -11.140 1.00 91.44 274 GLN A C 1
ATOM 2141 O O . GLN A 1 274 ? 12.651 8.252 -11.479 1.00 91.44 274 GLN A O 1
ATOM 2146 N N . GLU A 1 275 ? 14.403 8.304 -10.095 1.00 86.06 275 GLU A N 1
ATOM 2147 C CA . GLU A 1 275 ? 13.943 9.496 -9.394 1.00 86.06 275 GLU A CA 1
ATOM 2148 C C . GLU A 1 275 ? 14.001 10.719 -10.320 1.00 86.06 275 GLU A C 1
ATOM 2150 O O . GLU A 1 275 ? 15.063 11.077 -10.818 1.00 86.06 275 GLU A O 1
ATOM 2155 N N . GLY A 1 276 ? 12.845 11.348 -10.557 1.00 82.50 276 GLY A N 1
ATOM 2156 C CA . GLY A 1 276 ? 12.714 12.464 -11.501 1.00 82.50 276 GLY A CA 1
ATOM 2157 C C . GLY A 1 276 ? 12.646 12.043 -12.975 1.00 82.50 276 GLY A C 1
ATOM 2158 O O . GLY A 1 276 ? 12.532 12.909 -13.837 1.00 82.50 276 GLY A O 1
ATOM 2159 N N . GLY A 1 277 ? 12.695 10.739 -13.268 1.00 86.25 277 GLY A N 1
ATOM 2160 C CA . GLY A 1 277 ? 12.513 10.206 -14.615 1.00 86.25 277 GLY A CA 1
ATOM 2161 C C . GLY A 1 277 ? 11.047 10.193 -15.056 1.00 86.25 277 GLY A C 1
ATOM 2162 O O . GLY A 1 277 ? 10.128 10.254 -14.240 1.00 86.25 277 GLY A O 1
ATOM 2163 N N . THR A 1 278 ? 10.840 10.077 -16.366 1.00 91.06 278 THR A N 1
ATOM 2164 C CA . THR A 1 278 ? 9.518 9.987 -17.017 1.00 91.06 278 THR A CA 1
ATOM 2165 C C . THR A 1 278 ? 9.171 8.569 -17.474 1.00 91.06 278 THR A C 1
ATOM 2167 O O . THR A 1 278 ? 8.109 8.348 -18.056 1.00 91.06 278 THR A O 1
ATOM 2170 N N . GLU A 1 279 ? 10.063 7.611 -17.218 1.00 94.69 279 GLU A N 1
ATOM 2171 C CA . GLU A 1 279 ? 9.921 6.208 -17.594 1.00 94.69 279 GLU A CA 1
ATOM 2172 C C . GLU A 1 279 ? 9.662 5.331 -16.373 1.00 94.69 279 GLU A C 1
ATOM 2174 O O . GLU A 1 279 ? 10.417 5.341 -15.394 1.00 94.69 279 GLU A O 1
ATOM 2179 N N . PHE A 1 280 ? 8.601 4.537 -16.467 1.00 95.25 280 PHE A N 1
ATOM 2180 C CA . PHE A 1 280 ? 8.164 3.624 -15.425 1.00 95.25 280 PHE A CA 1
ATOM 2181 C C . PHE A 1 280 ? 8.068 2.221 -16.016 1.00 95.25 280 PHE A C 1
ATOM 2183 O O . PHE A 1 280 ? 7.297 1.978 -16.945 1.00 95.25 280 PHE A O 1
ATOM 2190 N N . TRP A 1 281 ? 8.867 1.302 -15.484 1.00 96.06 281 TRP A N 1
ATOM 2191 C CA . TRP A 1 281 ? 9.038 -0.040 -16.026 1.00 96.06 281 TRP A CA 1
ATOM 2192 C C . TRP A 1 281 ? 8.363 -1.054 -15.112 1.00 96.06 281 TRP A C 1
ATOM 2194 O O . TRP A 1 281 ? 8.748 -1.172 -13.952 1.00 96.06 281 TRP A O 1
ATOM 2204 N N . ILE A 1 282 ? 7.389 -1.810 -15.621 1.00 96.25 282 ILE A N 1
ATOM 2205 C CA . ILE A 1 282 ? 6.699 -2.890 -14.896 1.00 96.25 282 ILE A CA 1
ATOM 2206 C C . ILE A 1 282 ? 7.040 -4.234 -15.532 1.00 96.25 282 ILE A C 1
ATOM 2208 O O . ILE A 1 282 ? 6.856 -4.416 -16.733 1.00 96.25 282 ILE A O 1
ATOM 2212 N N . ALA A 1 283 ? 7.515 -5.194 -14.741 1.00 95.00 283 ALA A N 1
ATOM 2213 C CA . ALA A 1 283 ? 7.810 -6.531 -15.240 1.00 95.00 283 ALA A CA 1
ATOM 2214 C C . ALA A 1 283 ? 6.498 -7.278 -15.520 1.00 95.00 283 ALA A C 1
ATOM 2216 O O . ALA A 1 283 ? 5.683 -7.484 -14.616 1.00 95.00 283 ALA A O 1
ATOM 2217 N N . ALA A 1 284 ? 6.302 -7.725 -16.763 1.00 93.94 284 ALA A N 1
ATOM 2218 C CA . ALA A 1 284 ? 5.057 -8.357 -17.199 1.00 93.94 284 ALA A CA 1
ATOM 2219 C C . ALA A 1 284 ? 4.740 -9.646 -16.418 1.00 93.94 284 ALA A C 1
ATOM 2221 O O . ALA A 1 284 ? 3.570 -9.966 -16.210 1.00 93.94 284 ALA A O 1
ATOM 2222 N N . SER A 1 285 ? 5.771 -10.347 -15.935 1.00 92.31 285 SER A N 1
ATOM 2223 C CA . SER A 1 285 ? 5.668 -11.561 -15.115 1.00 92.31 285 SER A CA 1
ATOM 2224 C C . SER A 1 285 ? 5.257 -11.317 -13.658 1.00 92.31 285 SER A C 1
ATOM 2226 O O . SER A 1 285 ? 4.909 -12.267 -12.957 1.00 92.31 285 SER A O 1
ATOM 2228 N N . ARG A 1 286 ? 5.293 -10.065 -13.184 1.00 92.62 286 ARG A N 1
ATOM 2229 C CA . ARG A 1 286 ? 5.035 -9.683 -11.782 1.00 92.62 286 ARG A CA 1
ATOM 2230 C C . ARG A 1 286 ? 3.689 -9.014 -11.549 1.00 92.62 286 ARG A C 1
ATOM 2232 O O . ARG A 1 286 ? 3.423 -8.535 -10.450 1.00 92.62 286 ARG A O 1
ATOM 2239 N N . VAL A 1 287 ? 2.844 -8.999 -12.566 1.00 94.06 287 VAL A N 1
ATOM 2240 C CA . VAL A 1 287 ? 1.488 -8.458 -12.520 1.00 94.06 287 VAL A CA 1
ATOM 2241 C C . VAL A 1 287 ? 0.505 -9.484 -13.072 1.00 94.06 287 VAL A C 1
ATOM 2243 O O . VAL A 1 287 ? 0.901 -10.459 -13.717 1.00 94.06 287 VAL A O 1
ATOM 2246 N N . ALA A 1 288 ? -0.775 -9.294 -12.773 1.00 92.69 288 ALA A N 1
ATOM 2247 C CA . ALA A 1 288 ? -1.846 -10.095 -13.346 1.00 92.69 288 ALA A CA 1
ATOM 2248 C C . ALA A 1 288 ? -2.647 -9.258 -14.347 1.00 92.69 288 ALA A C 1
ATOM 2250 O O . ALA A 1 288 ? -2.539 -8.031 -14.371 1.00 92.69 288 ALA A O 1
ATOM 2251 N N . TYR A 1 289 ? -3.434 -9.937 -15.173 1.00 91.88 289 TYR A N 1
ATOM 2252 C CA . TYR A 1 289 ? -4.164 -9.328 -16.277 1.00 91.88 289 TYR A CA 1
ATOM 2253 C C . TYR A 1 289 ? -5.649 -9.612 -16.156 1.00 91.88 289 TYR A C 1
ATOM 2255 O O . TYR A 1 289 ? -6.037 -10.718 -15.761 1.00 91.88 289 TYR A O 1
ATOM 2263 N N . HIS A 1 290 ? -6.449 -8.614 -16.507 1.00 84.06 290 HIS A N 1
ATOM 2264 C CA . HIS A 1 290 ? -7.892 -8.708 -16.598 1.00 84.06 290 HIS A CA 1
ATOM 2265 C C . HIS A 1 290 ? -8.377 -8.285 -17.987 1.00 84.06 290 HIS A C 1
ATOM 2267 O O . HIS A 1 290 ? -7.960 -7.203 -18.459 1.00 84.06 290 HIS A O 1
#